Protein AF-A0A934AI42-F1 (afdb_monomer_lite)

pLDDT: mean 77.49, std 16.81, range [40.28, 98.5]

Sequence (274 aa):
MLILVLWAAAVAAGCVLHPLYRSRPEGRLAYAFATRGSVWLGFVAGSLIIGGMISGVQTEDSPANAFAMVGALVSWPFMCACACIFALPFLYLGRLVCAMLSEGGEEAADGRPRATARPASQEPPARPVRERAPPRRPWSLIAVLIVLAGLAIIIGLAVPRHQDSIAGRRSQGHPNRGKLGAIRHALSVYQGDQGGAHPASPETLLVDGKYLAVIPTLEGLPHAPSNTVTLYRSRTPGDTGGWGYVSDPSDADRGRIFIDCTHTDSKGKAWASY

Secondary structure (DSSP, 8-state):
-HHHHHHHHHHHHHHHHHHHHTTSTTHHHHHHHHHHHHHHHHHHHHHHHHHHHHHTS-----THHHHHHHHHHHHHHHHHHHHHHHHHHHHHHHHHHHHHHHTT---------------S--PPPPPP--PPPPPPPPPPHHHHHHHHHHHHHHHHHHSHHHHHHHHHHHHSS-HHHHHHHHHHHHHHHHHHHTTTPPPSSGGGGGGGGSS-SSPPPB-SSSS--B--EEEESSS-----SSEEEE--TTSTTTT-EEE---SB-TTS-BGGG-

Foldseek 3Di:
DVLVVVVVVVVVVLVVCVVVQVPDPVSPVVNVCCVVVVVVVSVVVVVVVVVVVVVPPDDDPDPVVVVVVVVVVVCVVVVVVVCCVVVVVVVVVVVVVVVVVVVPPDDDPPPDDDDDDDDDDDDDPDDPDPPDDDDDDDDPPVVVVVVVVVVVVVVVVPPPVVVCVVVVVVPADAPVVVLLVLLVQLQVVVCVVVVNDGDLDSVVSCVVCPSHVAQDWQDDDPAPTDSDEDEDCELDAPANQYKYANNHPPYPCHNDIFGRHQAADPVRHGRSVD

Structure (mmCIF, N/CA/C/O backbone):
data_AF-A0A934AI42-F1
#
_entry.id   AF-A0A934AI42-F1
#
loop_
_atom_site.group_PDB
_atom_site.id
_atom_site.type_symbol
_atom_site.label_atom_id
_atom_site.label_alt_id
_atom_site.label_comp_id
_atom_site.label_asym_id
_atom_site.label_entity_id
_atom_site.label_seq_id
_atom_site.pdbx_PDB_ins_code
_atom_site.Cartn_x
_atom_site.Cartn_y
_atom_site.Cartn_z
_atom_site.occupancy
_atom_site.B_iso_or_equiv
_atom_site.auth_seq_id
_atom_site.auth_comp_id
_atom_site.auth_asym_id
_atom_site.auth_atom_id
_atom_site.pdbx_PDB_model_num
ATOM 1 N N . MET A 1 1 ? -0.343 -5.976 23.228 1.00 52.69 1 MET A N 1
ATOM 2 C CA . MET A 1 1 ? -1.408 -7.009 23.227 1.00 52.69 1 MET A CA 1
ATOM 3 C C . MET A 1 1 ? -0.979 -8.296 23.930 1.00 52.69 1 MET A C 1
ATOM 5 O O . MET A 1 1 ? -1.661 -8.676 24.867 1.00 52.69 1 MET A O 1
ATOM 9 N N . LEU A 1 2 ? 0.149 -8.926 23.565 1.00 53.38 2 LEU A N 1
ATOM 10 C CA . LEU A 1 2 ? 0.606 -10.202 24.154 1.00 53.38 2 LEU A CA 1
ATOM 11 C C . LEU A 1 2 ? 0.744 -10.181 25.692 1.00 53.38 2 LEU A C 1
ATOM 13 O O . LEU A 1 2 ? 0.268 -11.089 26.359 1.00 53.38 2 LEU A O 1
ATOM 17 N N . ILE A 1 3 ? 1.311 -9.113 26.265 1.00 61.78 3 ILE A N 1
ATOM 18 C CA . ILE A 1 3 ? 1.479 -8.958 27.726 1.00 61.78 3 ILE A CA 1
ATOM 19 C C . ILE A 1 3 ? 0.127 -8.922 28.457 1.00 61.78 3 ILE A C 1
ATOM 21 O O . ILE A 1 3 ? -0.033 -9.537 29.505 1.00 61.78 3 ILE A O 1
ATOM 25 N N . LEU A 1 4 ? -0.870 -8.254 27.871 1.00 56.25 4 LEU A N 1
ATOM 26 C CA . LEU A 1 4 ? -2.237 -8.194 28.399 1.00 56.25 4 LEU A CA 1
ATOM 27 C C . LEU A 1 4 ? -2.922 -9.570 28.356 1.00 56.25 4 LEU A C 1
ATOM 29 O O . LEU A 1 4 ? -3.618 -9.933 29.299 1.00 56.25 4 LEU A O 1
ATOM 33 N N . VAL A 1 5 ? -2.677 -10.351 27.299 1.00 62.44 5 VAL A N 1
ATOM 34 C CA . VAL A 1 5 ? -3.188 -11.726 27.159 1.00 62.44 5 VAL A CA 1
ATOM 35 C C . VAL A 1 5 ? -2.535 -12.664 28.179 1.00 62.44 5 VAL A C 1
ATOM 37 O O . VAL A 1 5 ? -3.237 -13.428 28.835 1.00 62.44 5 VAL A O 1
ATOM 40 N N . LEU A 1 6 ? -1.215 -12.571 28.372 1.00 62.84 6 LEU A N 1
ATOM 41 C CA . LEU A 1 6 ? -0.485 -13.369 29.363 1.00 62.84 6 LEU A CA 1
ATOM 42 C C . LEU A 1 6 ? -0.902 -13.025 30.800 1.00 62.84 6 LEU A C 1
ATOM 44 O O . LEU A 1 6 ? -1.075 -13.923 31.622 1.00 62.84 6 LEU A O 1
ATOM 48 N N . TRP A 1 7 ? -1.131 -11.742 31.091 1.00 80.25 7 TRP A N 1
ATOM 49 C CA . TRP A 1 7 ? -1.632 -11.306 32.394 1.00 80.25 7 TRP A CA 1
ATOM 50 C C . TRP A 1 7 ? -3.055 -11.820 32.659 1.00 80.25 7 TRP A C 1
ATOM 52 O O . TRP A 1 7 ? -3.314 -12.396 33.715 1.00 80.25 7 TRP A O 1
ATOM 62 N N . ALA A 1 8 ? -3.960 -11.702 31.681 1.00 63.34 8 ALA A N 1
ATOM 63 C CA . ALA A 1 8 ? -5.320 -12.227 31.795 1.00 63.34 8 ALA A CA 1
ATOM 64 C C . ALA A 1 8 ? -5.344 -13.758 31.973 1.00 63.34 8 ALA A C 1
ATOM 66 O O . ALA A 1 8 ? -6.109 -14.269 32.792 1.00 63.34 8 ALA A O 1
ATOM 67 N N . ALA A 1 9 ? -4.473 -14.487 31.267 1.00 66.94 9 ALA A N 1
ATOM 68 C CA . ALA A 1 9 ? -4.330 -15.935 31.406 1.00 66.94 9 ALA A CA 1
ATOM 69 C C . ALA A 1 9 ? -3.825 -16.343 32.801 1.00 66.94 9 ALA A C 1
ATOM 71 O O . ALA A 1 9 ? -4.348 -17.291 33.386 1.00 66.94 9 ALA A O 1
ATOM 72 N N . ALA A 1 10 ? -2.867 -15.605 33.372 1.00 68.25 10 ALA A N 1
ATOM 73 C CA . ALA A 1 10 ? -2.364 -15.857 34.724 1.00 68.25 10 ALA A CA 1
ATOM 74 C C . ALA A 1 10 ? -3.438 -15.615 35.801 1.00 68.25 10 ALA A C 1
ATOM 76 O O . ALA A 1 10 ? -3.578 -16.413 36.730 1.00 68.25 10 ALA A O 1
ATOM 77 N N . VAL A 1 11 ? -4.243 -14.555 35.653 1.00 71.69 11 VAL A N 1
ATOM 78 C CA . VAL A 1 11 ? -5.377 -14.275 36.550 1.00 71.69 11 VAL A CA 1
ATOM 79 C C . VAL A 1 11 ? -6.441 -15.372 36.442 1.00 71.69 11 VAL A C 1
ATOM 81 O O . VAL A 1 11 ? -6.912 -15.871 37.465 1.00 71.69 11 VAL A O 1
ATOM 84 N N . ALA A 1 12 ? -6.776 -15.806 35.224 1.00 65.19 12 ALA A N 1
ATOM 85 C CA . ALA A 1 12 ? -7.730 -16.889 34.999 1.00 65.19 12 ALA A CA 1
ATOM 86 C C . ALA A 1 12 ? -7.245 -18.222 35.599 1.00 65.19 12 ALA A C 1
ATOM 88 O O . ALA A 1 12 ? -8.013 -18.903 36.279 1.00 65.19 12 ALA A O 1
ATOM 89 N N . ALA A 1 13 ? -5.964 -18.564 35.424 1.00 69.19 13 ALA A N 1
ATOM 90 C CA . ALA A 1 13 ? -5.364 -19.762 36.009 1.00 69.19 13 ALA A CA 1
ATOM 91 C C . ALA A 1 13 ? -5.405 -19.737 37.548 1.00 69.19 13 ALA A C 1
ATOM 93 O O . ALA A 1 13 ? -5.737 -20.746 38.170 1.00 69.19 13 ALA A O 1
ATOM 94 N N . GLY A 1 14 ? -5.153 -18.578 38.168 1.00 67.88 14 GLY A N 1
ATOM 95 C CA . GLY A 1 14 ? -5.291 -18.399 39.617 1.00 67.88 14 GLY A CA 1
ATOM 96 C C . GLY A 1 14 ? -6.719 -18.653 40.116 1.00 67.88 14 GLY A C 1
ATOM 97 O O . GLY A 1 14 ? -6.912 -19.364 41.101 1.00 67.88 14 GLY A O 1
ATOM 98 N N . CYS A 1 15 ? -7.729 -18.149 39.401 1.00 66.88 15 CYS A N 1
ATOM 99 C CA . CYS A 1 15 ? -9.139 -18.383 39.733 1.00 66.88 15 CYS A CA 1
ATOM 100 C C . CYS A 1 15 ? -9.549 -19.861 39.599 1.00 66.88 15 CYS A C 1
ATOM 102 O O . CYS A 1 15 ? -10.321 -20.352 40.420 1.00 66.88 15 CYS A O 1
ATOM 104 N N . VAL A 1 16 ? -9.017 -20.579 38.602 1.00 69.56 16 VAL A N 1
ATOM 105 C CA . VAL A 1 16 ? -9.316 -22.006 38.367 1.00 69.56 16 VAL A CA 1
ATOM 106 C C . VAL A 1 16 ? -8.623 -22.919 39.383 1.00 69.56 16 VAL A C 1
ATOM 108 O O . VAL A 1 16 ? -9.182 -23.945 39.761 1.00 69.56 16 VAL A O 1
ATOM 111 N N . LEU A 1 17 ? -7.433 -22.552 39.866 1.00 64.56 17 LEU A N 1
ATOM 112 C CA . LEU A 1 17 ? -6.679 -23.345 40.846 1.00 64.56 17 LEU A CA 1
ATOM 113 C C . LEU A 1 17 ? -7.115 -23.093 42.303 1.00 64.56 17 LEU A C 1
ATOM 115 O O . LEU A 1 17 ? -6.850 -23.922 43.176 1.00 64.56 17 LEU A O 1
ATOM 119 N N . HIS A 1 18 ? -7.826 -21.993 42.573 1.00 62.72 18 HIS A N 1
ATOM 120 C CA . HIS A 1 18 ? -8.320 -21.627 43.907 1.00 62.72 18 HIS A CA 1
ATOM 121 C C . HIS A 1 18 ? -9.148 -22.728 44.618 1.00 62.72 18 HIS A C 1
ATOM 123 O O . HIS A 1 18 ? -8.918 -22.964 45.809 1.00 62.72 18 HIS A O 1
ATOM 129 N N . PRO A 1 19 ? -10.081 -23.451 43.961 1.00 61.16 19 PRO A N 1
ATOM 130 C CA . PRO A 1 19 ? -10.865 -24.504 44.612 1.00 61.16 19 PRO A CA 1
ATOM 131 C C . PRO A 1 19 ? -10.016 -25.716 45.019 1.00 61.16 19 PRO A C 1
ATOM 133 O O . PRO A 1 19 ? -10.266 -26.315 46.064 1.00 61.16 19 PRO A O 1
ATOM 136 N N . LEU A 1 20 ? -8.980 -26.047 44.238 1.00 63.97 20 LEU A N 1
ATOM 137 C CA . LEU A 1 20 ? -8.108 -27.201 44.488 1.00 63.97 20 LEU A CA 1
ATOM 138 C C . LEU A 1 20 ? -7.192 -26.989 45.700 1.00 63.97 20 LEU A C 1
ATOM 140 O O . LEU A 1 20 ? -6.856 -27.948 46.390 1.00 63.97 20 LEU A O 1
ATOM 144 N N . TYR A 1 21 ? -6.834 -25.737 45.999 1.00 57.62 21 TYR A N 1
ATOM 145 C CA . TYR A 1 21 ? -5.962 -25.389 47.125 1.00 57.62 21 TYR A CA 1
ATOM 146 C C . TYR A 1 21 ? -6.703 -25.283 48.470 1.00 57.62 21 TYR A C 1
ATOM 148 O O . TYR A 1 21 ? -6.084 -25.347 49.532 1.00 57.62 21 TYR A O 1
ATOM 156 N N . ARG A 1 22 ? -8.038 -25.144 48.447 1.00 56.50 22 ARG A N 1
ATOM 157 C CA . ARG A 1 22 ? -8.874 -24.954 49.649 1.00 56.50 22 ARG A CA 1
ATOM 158 C C . ARG A 1 22 ? -9.062 -26.238 50.472 1.00 56.50 22 ARG A C 1
ATOM 160 O O . ARG A 1 22 ? -9.403 -26.143 51.650 1.00 56.50 22 ARG A O 1
ATOM 167 N N . SER A 1 23 ? -8.827 -27.412 49.881 1.00 63.56 23 SER A N 1
ATOM 168 C CA . SER A 1 23 ? -9.077 -28.725 50.499 1.00 63.56 23 SER A CA 1
ATOM 169 C C . SER A 1 23 ? -8.002 -29.184 51.494 1.00 63.56 23 SER A C 1
ATOM 171 O O . SER A 1 23 ? -8.230 -30.151 52.217 1.00 63.56 23 SER A O 1
ATOM 173 N N . ARG A 1 24 ? -6.849 -28.502 51.581 1.00 58.88 24 ARG A N 1
ATOM 174 C CA . ARG A 1 24 ? -5.780 -28.839 52.536 1.00 58.88 24 ARG A CA 1
ATOM 175 C C . ARG A 1 24 ? -5.560 -27.702 53.544 1.00 58.88 24 ARG A C 1
ATOM 177 O O . ARG A 1 24 ? -5.317 -26.571 53.121 1.00 58.88 24 ARG A O 1
ATOM 184 N N . PRO A 1 25 ? -5.611 -27.966 54.864 1.00 62.50 25 PRO A N 1
ATOM 185 C CA . PRO A 1 25 ? -5.459 -26.933 55.896 1.00 62.50 25 PRO A CA 1
ATOM 186 C C . PRO A 1 25 ? -4.094 -26.226 55.840 1.00 62.50 25 PRO A C 1
ATOM 188 O O . PRO A 1 25 ? -4.014 -25.033 56.123 1.00 62.50 25 PRO A O 1
ATOM 191 N N . GLU A 1 26 ? -3.052 -26.907 55.358 1.00 66.06 26 GLU A N 1
ATOM 192 C CA . GLU A 1 26 ? -1.708 -26.343 55.165 1.00 66.06 26 GLU A CA 1
ATOM 193 C C . GLU A 1 26 ? -1.592 -25.416 53.932 1.00 66.06 26 GLU A C 1
ATOM 195 O O . GLU A 1 26 ? -0.669 -24.609 53.835 1.00 66.06 26 GLU A O 1
ATOM 200 N N . GLY A 1 27 ? -2.554 -25.450 52.998 1.00 55.66 27 GLY A N 1
ATOM 201 C CA . GLY A 1 27 ? -2.509 -24.680 51.747 1.00 55.66 27 GLY A CA 1
ATOM 202 C C . GLY A 1 27 ? -2.903 -23.201 51.871 1.00 55.66 27 GLY A C 1
ATOM 203 O O . GLY A 1 27 ? -2.595 -22.401 50.986 1.00 55.66 27 GLY A O 1
ATOM 204 N N . ARG A 1 28 ? -3.566 -22.795 52.964 1.00 58.66 28 ARG A N 1
ATOM 205 C CA . ARG A 1 28 ? -4.126 -21.432 53.100 1.00 58.66 28 ARG A CA 1
ATOM 206 C C . ARG A 1 28 ? -3.059 -20.344 53.260 1.00 58.66 28 ARG A C 1
ATOM 208 O O . ARG A 1 28 ? -3.228 -19.252 52.719 1.00 58.66 28 ARG A O 1
ATOM 215 N N . LEU A 1 29 ? -1.954 -20.641 53.948 1.00 60.12 29 LEU A N 1
ATOM 216 C CA . LEU A 1 29 ? -0.829 -19.708 54.112 1.00 60.12 29 LEU A CA 1
ATOM 217 C C . LEU A 1 29 ? 0.011 -19.598 52.830 1.00 60.12 29 LEU A C 1
ATOM 219 O O . LEU A 1 29 ? 0.355 -18.490 52.419 1.00 60.12 29 LEU A O 1
ATOM 223 N N . ALA A 1 30 ? 0.248 -20.718 52.141 1.00 57.94 30 ALA A N 1
ATOM 224 C CA . ALA A 1 30 ? 0.978 -20.742 50.873 1.00 57.94 30 ALA A CA 1
ATOM 225 C C . ALA A 1 30 ? 0.229 -19.999 49.748 1.00 57.94 30 ALA A C 1
ATOM 227 O O . ALA A 1 30 ? 0.841 -19.253 48.983 1.00 57.94 30 ALA A O 1
ATOM 228 N N . TYR A 1 31 ? -1.103 -20.115 49.684 1.00 59.84 31 TYR A N 1
ATOM 229 C CA . TYR A 1 31 ? -1.920 -19.439 48.668 1.00 59.84 31 TYR A CA 1
ATOM 230 C C . TYR A 1 31 ? -1.992 -17.913 48.862 1.00 59.84 31 TYR A C 1
ATOM 232 O O . TYR A 1 31 ? -1.931 -17.148 47.894 1.00 59.84 31 TYR A O 1
ATOM 240 N N . ALA A 1 32 ? -2.079 -17.447 50.114 1.00 59.19 32 ALA A N 1
ATOM 241 C CA . ALA A 1 32 ? -2.065 -16.018 50.433 1.00 59.19 32 ALA A CA 1
ATOM 242 C C . ALA A 1 32 ? -0.708 -15.365 50.109 1.00 59.19 32 ALA A C 1
ATOM 244 O O . ALA A 1 32 ? -0.669 -14.213 49.670 1.00 59.19 32 ALA A O 1
ATOM 245 N N . PHE A 1 33 ? 0.389 -16.111 50.275 1.00 56.12 33 PHE A N 1
ATOM 246 C CA . PHE A 1 33 ? 1.733 -15.665 49.912 1.00 56.12 33 PHE A CA 1
ATOM 247 C C . PHE A 1 33 ? 1.947 -15.678 48.390 1.00 56.12 33 PHE A C 1
ATOM 249 O O . PHE A 1 33 ? 2.451 -14.704 47.831 1.00 56.12 33 PHE A O 1
ATOM 256 N N . ALA A 1 34 ? 1.477 -16.720 47.695 1.00 57.62 34 ALA A N 1
ATOM 257 C CA . ALA A 1 34 ? 1.603 -16.840 46.244 1.00 57.62 34 ALA A CA 1
ATOM 258 C C . ALA A 1 34 ? 0.798 -15.767 45.494 1.00 57.62 34 ALA A C 1
ATOM 260 O O . ALA A 1 34 ? 1.324 -15.129 44.590 1.00 57.62 34 ALA A O 1
ATOM 261 N N . THR A 1 35 ? -0.452 -15.497 45.874 1.00 60.22 35 THR A N 1
ATOM 262 C CA . THR A 1 35 ? -1.293 -14.522 45.150 1.00 60.22 35 THR A CA 1
ATOM 263 C C . THR A 1 35 ? -0.886 -13.069 45.387 1.00 60.22 35 THR A C 1
ATOM 265 O O . THR A 1 35 ? -0.903 -12.273 44.450 1.00 60.22 35 THR A O 1
ATOM 268 N N . ARG A 1 36 ? -0.458 -12.708 46.604 1.00 59.19 36 ARG A N 1
ATOM 269 C CA . ARG A 1 36 ? 0.037 -11.350 46.895 1.00 59.19 36 ARG A CA 1
ATOM 270 C C . ARG A 1 36 ? 1.454 -11.125 46.372 1.00 59.19 36 ARG A C 1
ATOM 272 O O . ARG A 1 36 ? 1.731 -10.053 45.842 1.00 59.19 36 ARG A O 1
ATOM 279 N N . GLY A 1 37 ? 2.318 -12.137 46.463 1.00 58.53 37 GLY A N 1
ATOM 280 C CA . GLY A 1 37 ? 3.686 -12.082 45.950 1.00 58.53 37 GLY A CA 1
ATOM 281 C C . GLY A 1 37 ? 3.746 -12.029 44.424 1.00 58.53 37 GLY A C 1
ATOM 282 O O . GLY A 1 37 ? 4.461 -11.195 43.881 1.00 58.53 37 GLY A O 1
ATOM 283 N N . SER A 1 38 ? 2.950 -12.845 43.721 1.00 58.88 38 SER A N 1
ATOM 284 C CA . SER A 1 38 ? 3.006 -12.950 42.250 1.00 58.88 38 SER A CA 1
ATOM 285 C C . SER A 1 38 ? 2.549 -11.681 41.534 1.00 58.88 38 SER A C 1
ATOM 287 O O . SER A 1 38 ? 3.123 -11.315 40.512 1.00 58.88 38 SER A O 1
ATOM 289 N N . VAL A 1 39 ? 1.541 -10.980 42.069 1.00 63.47 39 VAL A N 1
ATOM 290 C CA . VAL A 1 39 ? 1.068 -9.711 41.487 1.00 63.47 39 VAL A CA 1
ATOM 291 C C . VAL A 1 39 ? 2.128 -8.619 41.648 1.00 63.47 39 VAL A C 1
ATOM 293 O O . VAL A 1 39 ? 2.365 -7.850 40.719 1.00 63.47 39 VAL A O 1
ATOM 296 N N . TRP A 1 40 ? 2.813 -8.588 42.794 1.00 64.81 40 TRP A N 1
ATOM 297 C CA . TRP A 1 40 ? 3.870 -7.614 43.060 1.00 64.81 40 TRP A CA 1
ATOM 298 C C . TRP A 1 40 ? 5.139 -7.913 42.245 1.00 64.81 40 TRP A C 1
ATOM 300 O O . TRP A 1 40 ? 5.674 -7.020 41.593 1.00 64.81 40 TRP A O 1
ATOM 310 N N . LEU A 1 41 ? 5.561 -9.182 42.178 1.00 65.44 41 LEU A N 1
ATOM 311 C CA . LEU A 1 41 ? 6.677 -9.638 41.338 1.00 65.44 41 LEU A CA 1
ATOM 312 C C . LEU A 1 41 ? 6.416 -9.411 39.846 1.00 65.44 41 LEU A C 1
ATOM 314 O O . LEU A 1 41 ? 7.318 -8.967 39.143 1.00 65.44 41 LEU A O 1
ATOM 318 N N . GLY A 1 42 ? 5.194 -9.650 39.362 1.00 68.69 42 GLY A N 1
ATOM 319 C CA . GLY A 1 42 ? 4.823 -9.371 37.973 1.00 68.69 42 GLY A CA 1
ATOM 320 C C . GLY A 1 42 ? 4.882 -7.878 37.631 1.00 68.69 42 GLY A C 1
ATOM 321 O O . GLY A 1 42 ? 5.336 -7.514 36.547 1.00 68.69 42 GLY A O 1
ATOM 322 N N . PHE A 1 43 ? 4.492 -7.007 38.567 1.00 68.06 43 PHE A N 1
ATOM 323 C CA . PHE A 1 43 ? 4.575 -5.554 38.398 1.00 68.06 43 PHE A CA 1
ATOM 324 C C . PHE A 1 43 ? 6.027 -5.047 38.401 1.00 68.06 43 PHE A C 1
ATOM 326 O O . PHE A 1 43 ? 6.408 -4.241 37.549 1.00 68.06 43 PHE A O 1
ATOM 333 N N . VAL A 1 44 ? 6.861 -5.558 39.313 1.00 71.12 44 VAL A N 1
ATOM 334 C CA . VAL A 1 44 ? 8.292 -5.217 39.385 1.00 71.12 44 VAL A CA 1
ATOM 335 C C . VAL A 1 44 ? 9.049 -5.742 38.162 1.00 71.12 44 VAL A C 1
ATOM 337 O O . VAL A 1 44 ? 9.797 -4.988 37.541 1.00 71.12 44 VAL A O 1
ATOM 340 N N . ALA A 1 45 ? 8.810 -6.990 37.751 1.00 68.38 45 ALA A N 1
ATOM 341 C CA . ALA A 1 45 ? 9.444 -7.579 36.572 1.00 68.38 45 ALA A CA 1
ATOM 342 C C . ALA A 1 45 ? 9.018 -6.873 35.276 1.00 68.38 45 ALA A C 1
ATOM 344 O O . ALA A 1 45 ? 9.864 -6.562 34.440 1.00 68.38 45 ALA A O 1
ATOM 345 N N . GLY A 1 46 ? 7.727 -6.549 35.126 1.00 68.62 46 GLY A N 1
ATOM 346 C CA . GLY A 1 46 ? 7.231 -5.780 33.983 1.00 68.62 46 GLY A CA 1
ATOM 347 C C . GLY A 1 46 ? 7.847 -4.380 33.901 1.00 68.62 46 GLY A C 1
ATOM 348 O O . GLY A 1 46 ? 8.225 -3.943 32.816 1.00 68.62 46 GLY A O 1
ATOM 349 N N . SER A 1 47 ? 8.028 -3.710 35.044 1.00 65.94 47 SER A N 1
ATOM 350 C CA . SER A 1 47 ? 8.656 -2.381 35.102 1.00 65.94 47 SER A CA 1
ATOM 351 C C . SER A 1 47 ? 10.149 -2.426 34.756 1.00 65.94 47 SER A C 1
ATOM 353 O O . SER A 1 47 ? 10.635 -1.554 34.038 1.00 65.94 47 SER A O 1
ATOM 355 N N . LEU A 1 48 ? 10.871 -3.463 35.199 1.00 66.62 48 LEU A N 1
ATOM 356 C CA . LEU A 1 48 ? 12.286 -3.675 34.863 1.00 66.62 48 LEU A CA 1
ATOM 357 C C . LEU A 1 48 ? 12.495 -4.012 33.382 1.00 66.62 48 LEU A C 1
ATOM 359 O O . LEU A 1 48 ? 13.441 -3.515 32.777 1.00 66.62 48 LEU A O 1
ATOM 363 N N . ILE A 1 49 ? 11.605 -4.805 32.775 1.00 69.31 49 ILE A N 1
ATOM 364 C CA . ILE A 1 49 ? 11.685 -5.135 31.343 1.00 69.31 49 ILE A CA 1
ATOM 365 C C . ILE A 1 49 ? 11.431 -3.889 30.483 1.00 69.31 49 ILE A C 1
ATOM 367 O O . ILE A 1 49 ? 12.165 -3.649 29.526 1.00 69.31 49 ILE A O 1
ATOM 371 N N . ILE A 1 50 ? 10.435 -3.069 30.836 1.00 66.81 50 ILE A N 1
ATOM 372 C CA . ILE A 1 50 ? 10.152 -1.817 30.116 1.00 66.81 50 ILE A CA 1
ATOM 373 C C . ILE A 1 50 ? 11.313 -0.825 30.284 1.00 66.81 50 ILE A C 1
ATOM 375 O O . ILE A 1 50 ? 11.731 -0.218 29.302 1.00 66.81 50 ILE A O 1
ATOM 379 N N . GLY A 1 51 ? 11.886 -0.712 31.489 1.00 65.19 51 GLY A N 1
ATOM 380 C CA . GLY A 1 51 ? 13.084 0.098 31.728 1.00 65.19 51 GLY A CA 1
ATOM 381 C C . GLY A 1 51 ? 14.290 -0.370 30.904 1.00 65.19 51 GLY A C 1
ATOM 382 O O . GLY A 1 51 ? 14.928 0.439 30.238 1.00 65.19 51 GLY A O 1
ATOM 383 N N . GLY A 1 52 ? 14.550 -1.681 30.862 1.00 64.75 52 GLY A N 1
ATOM 384 C CA . GLY A 1 52 ? 15.661 -2.263 30.101 1.00 64.75 52 GLY A CA 1
ATOM 385 C C . GLY A 1 52 ? 15.527 -2.109 28.583 1.00 64.75 52 GLY A C 1
ATOM 386 O O . GLY A 1 52 ? 16.524 -1.878 27.904 1.00 64.75 52 GLY A O 1
ATOM 387 N N . MET A 1 53 ? 14.304 -2.160 28.041 1.00 64.44 53 MET A N 1
ATOM 388 C CA . MET A 1 53 ? 14.065 -1.897 26.614 1.00 64.44 53 MET A CA 1
ATOM 389 C C . MET A 1 53 ? 14.312 -0.432 26.230 1.00 64.44 53 MET A C 1
ATOM 391 O O . MET A 1 53 ? 14.683 -0.162 25.092 1.00 64.44 53 MET A O 1
ATOM 395 N N . ILE A 1 54 ? 14.148 0.506 27.167 1.00 58.34 54 ILE A N 1
ATOM 396 C CA . ILE A 1 54 ? 14.441 1.929 26.944 1.00 58.34 54 ILE A CA 1
ATOM 397 C C . ILE A 1 54 ? 15.950 2.195 27.065 1.00 58.34 54 ILE A C 1
ATOM 399 O O . ILE A 1 54 ? 16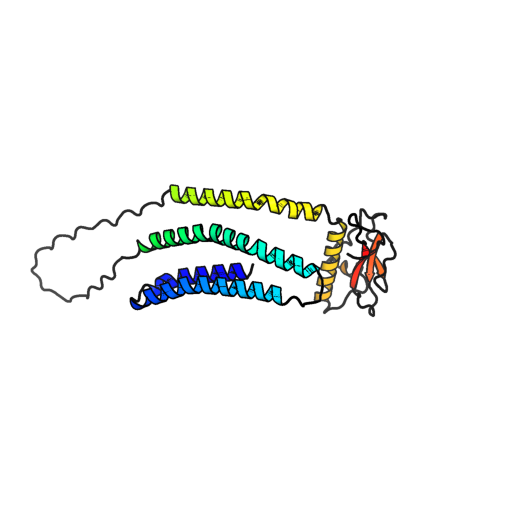.494 2.985 26.299 1.00 58.34 54 ILE A O 1
ATOM 403 N N . SER A 1 55 ? 16.651 1.496 27.963 1.00 56.28 55 SER A N 1
ATOM 404 C CA . SER A 1 55 ? 18.104 1.638 28.154 1.00 56.28 55 SER A CA 1
ATOM 405 C C . SER A 1 55 ? 18.967 0.947 27.086 1.00 56.28 55 SER A C 1
ATOM 407 O O . SER A 1 55 ? 20.166 1.200 27.031 1.00 56.28 55 SER A O 1
ATOM 409 N N . GLY A 1 56 ? 18.388 0.088 26.239 1.00 50.72 56 GLY A N 1
ATOM 410 C CA . GLY A 1 56 ? 19.084 -0.567 25.121 1.00 50.72 56 GLY A CA 1
ATOM 411 C C . GLY A 1 56 ? 19.185 0.270 23.839 1.00 50.72 56 GLY A C 1
ATOM 412 O O . GLY A 1 56 ? 19.777 -0.188 22.862 1.00 50.72 56 GLY A O 1
ATOM 413 N N . VAL A 1 57 ? 18.613 1.479 23.814 1.00 53.16 57 VAL A N 1
ATOM 414 C CA . VAL A 1 57 ? 18.789 2.427 22.706 1.00 53.16 57 VAL A CA 1
ATOM 415 C C . VAL A 1 57 ? 20.173 3.054 22.846 1.00 53.16 57 VAL A C 1
ATOM 417 O O . VAL A 1 57 ? 20.437 3.778 23.803 1.00 53.16 57 VAL A O 1
ATOM 420 N N . GLN A 1 58 ? 21.068 2.700 21.920 1.00 44.84 58 GLN A N 1
ATOM 421 C CA . GLN A 1 58 ? 22.478 3.074 21.951 1.00 44.84 58 GLN A CA 1
ATOM 422 C C . GLN A 1 58 ? 22.686 4.578 22.156 1.00 44.84 58 GLN A C 1
ATOM 424 O O . GLN A 1 58 ? 22.068 5.424 21.511 1.00 44.84 58 GLN A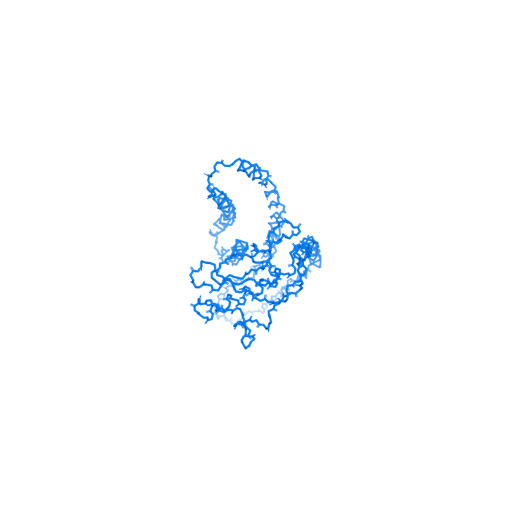 O 1
ATOM 429 N N . THR A 1 59 ? 23.603 4.869 23.072 1.00 48.25 59 THR A N 1
ATOM 430 C CA . THR A 1 59 ? 24.161 6.179 23.375 1.00 48.25 59 THR A CA 1
ATOM 431 C C . THR A 1 59 ? 25.014 6.662 22.203 1.00 48.25 59 THR A C 1
ATOM 433 O O . THR A 1 59 ? 26.212 6.397 22.157 1.00 48.25 59 THR A O 1
ATOM 436 N N . GLU A 1 60 ? 24.404 7.361 21.251 1.00 54.00 60 GLU A N 1
ATOM 437 C CA . GLU A 1 60 ? 25.116 8.381 20.478 1.00 54.00 60 GLU A CA 1
ATOM 438 C C . GLU A 1 60 ? 24.752 9.757 21.049 1.00 54.00 60 GLU A C 1
ATOM 440 O O . GLU A 1 60 ? 23.589 10.019 21.379 1.00 54.00 60 GLU A O 1
ATOM 445 N N . ASP A 1 61 ? 25.768 10.604 21.218 1.00 57.53 61 ASP A N 1
ATOM 446 C CA . ASP A 1 61 ? 25.786 11.868 21.968 1.00 57.53 61 ASP A CA 1
ATOM 447 C C . ASP A 1 61 ? 24.918 12.981 21.343 1.00 57.53 61 ASP A C 1
ATOM 449 O O . ASP A 1 61 ? 25.402 14.045 20.955 1.00 57.53 61 ASP A O 1
ATOM 453 N N . SER A 1 62 ? 23.607 12.758 21.234 1.00 61.16 62 SER A N 1
ATOM 454 C CA . SER A 1 62 ? 22.655 13.757 20.749 1.00 61.16 62 SER A CA 1
ATOM 455 C C . SER A 1 62 ? 21.894 14.425 21.906 1.00 61.16 62 SER A C 1
ATOM 457 O O . SER A 1 62 ? 21.289 13.729 22.731 1.00 61.16 62 SER A O 1
ATOM 459 N N . PRO A 1 63 ? 21.816 15.772 21.955 1.00 65.69 63 PRO A N 1
ATOM 460 C CA . PRO A 1 63 ? 21.059 16.517 22.971 1.00 65.69 63 PRO A CA 1
ATOM 461 C C . PRO A 1 63 ? 19.545 16.224 22.964 1.00 65.69 63 PRO A C 1
ATOM 463 O O . PRO A 1 63 ? 18.836 16.601 23.898 1.00 65.69 63 PRO A O 1
ATOM 466 N N . ALA A 1 64 ? 19.038 15.500 21.961 1.00 57.62 64 ALA A N 1
ATOM 467 C CA . ALA A 1 64 ? 17.665 14.998 21.926 1.00 57.62 64 ALA A CA 1
ATOM 468 C C . ALA A 1 64 ? 17.348 14.001 23.065 1.00 57.62 64 ALA A C 1
ATOM 470 O O . ALA A 1 64 ? 16.197 13.901 23.496 1.00 57.62 64 ALA A O 1
ATOM 471 N N . ASN A 1 65 ? 18.356 13.315 23.613 1.00 59.66 65 ASN A N 1
ATOM 472 C CA . ASN A 1 65 ? 18.161 12.282 24.636 1.00 59.66 65 ASN A CA 1
ATOM 473 C C . ASN A 1 65 ? 17.834 12.856 26.029 1.00 59.66 65 ASN A C 1
ATOM 475 O O . ASN A 1 65 ? 17.148 12.208 26.824 1.00 59.66 65 ASN A O 1
ATOM 479 N N . ALA A 1 66 ? 18.227 14.104 26.311 1.00 62.50 66 ALA A N 1
ATOM 480 C CA . ALA A 1 66 ? 17.910 14.769 27.578 1.00 62.50 66 ALA A CA 1
ATOM 481 C C . ALA A 1 66 ? 16.400 15.039 27.734 1.00 62.50 66 ALA A C 1
ATOM 483 O O . ALA A 1 66 ? 15.839 14.866 28.818 1.00 62.50 66 ALA A O 1
ATOM 484 N N . PHE A 1 67 ? 15.707 15.383 26.642 1.00 64.56 67 PHE A N 1
ATOM 485 C CA . PHE A 1 67 ? 14.256 15.599 26.658 1.00 64.56 67 PHE A CA 1
ATOM 486 C C . PHE A 1 67 ? 13.465 14.294 26.836 1.00 64.56 67 PHE A C 1
ATOM 488 O O . PHE A 1 67 ? 12.416 14.294 27.484 1.00 64.56 67 PHE A O 1
ATOM 495 N N . ALA A 1 68 ? 13.987 13.170 26.336 1.00 62.00 68 ALA A N 1
ATOM 496 C CA . ALA A 1 68 ? 13.370 11.858 26.522 1.00 62.00 68 ALA A CA 1
ATOM 497 C C . ALA A 1 68 ? 13.409 11.399 27.994 1.00 62.00 68 ALA A C 1
ATOM 499 O O . ALA A 1 68 ? 12.407 10.887 28.500 1.00 62.00 68 ALA A O 1
ATOM 500 N N . MET A 1 69 ? 14.510 11.649 28.717 1.00 67.50 69 MET A N 1
ATOM 501 C CA . MET A 1 69 ? 14.599 11.323 30.150 1.00 67.50 69 MET A CA 1
ATOM 502 C C . MET A 1 69 ? 13.638 12.152 31.009 1.00 67.50 69 MET A C 1
ATOM 504 O O . MET A 1 69 ? 12.991 11.606 31.904 1.00 67.50 69 MET A O 1
ATOM 508 N N . VAL A 1 70 ? 13.487 13.451 30.728 1.00 72.00 70 VAL A N 1
ATOM 509 C CA . VAL A 1 70 ? 12.546 14.306 31.473 1.00 72.00 70 VAL A CA 1
ATOM 510 C C . VAL A 1 70 ? 11.095 13.884 31.203 1.00 72.00 70 VAL A C 1
ATOM 512 O O . VAL A 1 70 ? 10.296 13.799 32.136 1.00 72.00 70 VAL A O 1
ATOM 515 N N . GLY A 1 71 ? 10.759 13.519 29.960 1.00 67.00 71 GLY A N 1
ATOM 516 C CA . GLY A 1 71 ? 9.441 12.972 29.619 1.00 67.00 71 GLY A CA 1
ATOM 517 C C . GLY A 1 71 ? 9.119 11.657 30.342 1.00 67.00 71 GLY A C 1
ATOM 518 O O . GLY A 1 71 ? 7.993 11.465 30.811 1.00 67.00 71 GLY A O 1
ATOM 519 N N . ALA A 1 72 ? 10.106 10.770 30.501 1.00 66.62 72 ALA A N 1
ATOM 520 C CA . ALA A 1 72 ? 9.951 9.518 31.244 1.00 66.62 72 ALA A CA 1
ATOM 521 C C . ALA A 1 72 ? 9.727 9.751 32.752 1.00 66.62 72 ALA A C 1
ATOM 523 O O . ALA A 1 72 ? 8.879 9.099 33.361 1.00 66.62 72 ALA A O 1
ATOM 524 N N . LEU A 1 73 ? 10.420 10.728 33.348 1.00 71.88 73 LEU A N 1
ATOM 525 C CA . LEU A 1 73 ? 10.278 11.058 34.772 1.00 71.88 73 LEU A CA 1
ATOM 526 C C . LEU A 1 73 ? 8.922 11.699 35.106 1.00 71.88 73 LEU A C 1
ATOM 528 O O . LEU A 1 73 ? 8.356 11.418 36.161 1.00 71.88 73 LEU A O 1
ATOM 532 N N . VAL A 1 74 ? 8.364 12.511 34.204 1.00 72.25 74 VAL A N 1
ATOM 533 C CA . VAL A 1 74 ? 7.058 13.165 34.416 1.00 72.25 74 VAL A CA 1
ATOM 534 C C . VAL A 1 74 ? 5.882 12.216 34.141 1.00 72.25 74 VAL A C 1
ATOM 536 O O . VAL A 1 74 ? 4.830 12.329 34.771 1.00 72.25 74 VAL A O 1
ATOM 539 N N . SER A 1 75 ? 6.041 11.242 33.241 1.00 71.12 75 SER A N 1
ATOM 540 C CA . SER A 1 75 ? 4.971 10.292 32.890 1.00 71.12 75 SER A CA 1
ATOM 541 C C . SER A 1 75 ? 4.807 9.136 33.886 1.00 71.12 75 SER A C 1
ATOM 543 O O . SER A 1 75 ? 3.702 8.601 34.023 1.00 71.12 75 SER A O 1
ATOM 545 N N . TRP A 1 76 ? 5.853 8.790 34.643 1.00 73.75 76 TRP A N 1
ATOM 546 C CA . TRP A 1 76 ? 5.822 7.726 35.653 1.00 73.75 76 TRP A CA 1
ATOM 547 C C . TRP A 1 76 ? 4.765 7.914 36.763 1.00 73.75 76 TRP A C 1
ATOM 549 O O . TRP A 1 76 ? 3.981 6.988 36.997 1.00 73.75 76 TRP A O 1
ATOM 559 N N . PRO A 1 77 ? 4.647 9.080 37.435 1.00 72.38 77 PRO A N 1
ATOM 560 C CA . PRO A 1 77 ? 3.613 9.278 38.453 1.00 72.38 77 PRO A CA 1
ATOM 561 C C . PRO A 1 77 ? 2.194 9.242 37.868 1.00 72.38 77 PRO A C 1
ATOM 563 O O . PRO A 1 77 ? 1.274 8.761 38.528 1.00 72.38 77 PRO A O 1
ATOM 566 N N . PHE A 1 78 ? 2.011 9.671 36.614 1.00 70.44 78 PHE A N 1
ATOM 567 C CA . PHE A 1 78 ? 0.710 9.645 35.939 1.00 70.44 78 PHE A CA 1
ATOM 568 C C . PHE A 1 78 ? 0.272 8.215 35.582 1.00 70.44 78 PHE A C 1
ATOM 570 O O . PHE A 1 78 ? -0.892 7.851 35.767 1.00 70.44 78 PHE A O 1
ATOM 577 N N . MET A 1 79 ? 1.218 7.379 35.141 1.00 74.06 79 MET A N 1
ATOM 578 C CA . MET A 1 79 ? 1.008 5.945 34.908 1.00 74.06 79 MET A CA 1
ATOM 579 C C . MET A 1 79 ? 0.694 5.202 36.213 1.00 74.06 79 MET A C 1
ATOM 581 O O . MET A 1 79 ? -0.243 4.405 36.243 1.00 74.06 79 MET A O 1
ATOM 585 N N . CYS A 1 80 ? 1.395 5.512 37.311 1.00 72.56 80 CYS A N 1
ATOM 586 C CA . CYS A 1 80 ? 1.085 4.969 38.638 1.00 72.56 80 CYS A CA 1
ATOM 587 C C . CYS A 1 80 ? -0.312 5.384 39.127 1.00 72.56 80 CYS A C 1
ATOM 589 O O . CYS A 1 80 ? -1.068 4.539 39.602 1.00 72.56 80 CYS A O 1
ATOM 591 N N . ALA A 1 81 ? -0.690 6.657 38.977 1.00 72.19 81 ALA A N 1
ATOM 592 C CA . ALA A 1 81 ? -2.014 7.136 39.373 1.00 72.19 81 ALA A CA 1
ATOM 593 C C . ALA A 1 81 ? -3.132 6.466 38.557 1.00 72.19 81 ALA A C 1
ATOM 595 O O . ALA A 1 81 ? -4.117 6.000 39.131 1.00 72.19 81 ALA A O 1
ATOM 596 N N . CYS A 1 82 ? -2.957 6.332 37.237 1.00 69.69 82 CYS A N 1
ATOM 597 C CA . CYS A 1 82 ? -3.904 5.605 36.390 1.00 69.69 82 CYS A CA 1
ATOM 598 C C . CYS A 1 82 ? -3.992 4.126 36.785 1.00 69.69 82 CYS A C 1
ATOM 600 O O . CYS A 1 82 ? -5.094 3.607 36.952 1.00 69.69 82 CYS A O 1
ATOM 602 N N . ALA A 1 83 ? -2.859 3.452 37.003 1.00 73.44 83 ALA A N 1
ATOM 603 C CA . ALA A 1 83 ? -2.846 2.055 37.428 1.00 73.44 83 ALA A CA 1
ATOM 604 C C . ALA A 1 83 ? -3.593 1.855 38.758 1.00 73.44 83 ALA A C 1
ATOM 606 O O . ALA A 1 83 ? -4.372 0.913 38.878 1.00 73.44 83 ALA A O 1
ATOM 607 N N . CYS A 1 84 ? -3.440 2.767 39.722 1.00 72.88 84 CYS A N 1
ATOM 608 C CA . CYS A 1 84 ? -4.187 2.731 40.981 1.00 72.88 84 CYS A CA 1
ATOM 609 C C . CYS A 1 84 ? -5.696 2.932 40.771 1.00 72.88 84 CYS A C 1
ATOM 611 O O . CYS A 1 84 ? -6.494 2.169 41.315 1.00 72.88 84 CYS A O 1
ATOM 613 N N . ILE A 1 85 ? -6.098 3.908 39.950 1.00 75.12 85 ILE A N 1
ATOM 614 C CA . ILE A 1 85 ? -7.516 4.194 39.670 1.00 75.12 85 ILE A CA 1
ATOM 615 C C . ILE A 1 85 ? -8.194 3.009 38.968 1.00 75.12 85 ILE A C 1
ATOM 617 O O . ILE A 1 85 ? -9.340 2.695 39.280 1.00 75.12 85 ILE A O 1
ATOM 621 N N . PHE A 1 86 ? -7.493 2.313 38.069 1.00 71.19 86 PHE A N 1
ATOM 622 C CA . PHE A 1 86 ? -8.046 1.152 37.370 1.00 71.19 86 PHE A CA 1
ATOM 623 C C . PHE A 1 86 ? -7.936 -0.154 38.167 1.00 71.19 86 PHE A C 1
ATOM 625 O O . PHE A 1 86 ? -8.825 -0.988 38.056 1.00 71.19 86 PHE A O 1
ATOM 632 N N . ALA A 1 87 ? -6.910 -0.360 38.997 1.00 73.81 87 ALA A N 1
ATOM 633 C CA . ALA A 1 87 ? -6.744 -1.613 39.741 1.00 73.81 87 ALA A CA 1
ATOM 634 C C . ALA A 1 87 ? -7.651 -1.712 40.979 1.00 73.81 87 ALA A C 1
ATOM 636 O O . ALA A 1 87 ? -8.118 -2.803 41.313 1.00 73.81 87 ALA A O 1
ATOM 637 N N . LEU A 1 88 ? -7.929 -0.593 41.658 1.00 76.88 88 LEU A N 1
ATOM 638 C CA . LEU A 1 88 ? -8.727 -0.588 42.889 1.00 76.88 88 LEU A CA 1
ATOM 639 C C . LEU A 1 88 ? -10.166 -1.111 42.694 1.00 76.88 88 LEU A C 1
ATOM 641 O O . LEU A 1 88 ? -10.580 -1.956 43.494 1.00 76.88 88 LEU A O 1
ATOM 645 N N . PRO A 1 89 ? -10.913 -0.729 41.637 1.00 77.81 89 PRO A N 1
ATOM 646 C CA . PRO A 1 89 ? -12.236 -1.286 41.365 1.00 77.81 89 PRO A CA 1
ATOM 647 C C . PRO A 1 89 ? -12.204 -2.794 41.103 1.00 77.81 89 PRO A C 1
ATOM 649 O O . PRO A 1 89 ? -13.064 -3.511 41.602 1.00 77.81 89 PRO A O 1
ATOM 652 N N . PHE A 1 90 ? -11.198 -3.300 40.379 1.00 72.56 90 PHE A N 1
ATOM 653 C CA . PHE A 1 90 ? -11.075 -4.735 40.091 1.00 72.56 90 PHE A CA 1
ATOM 654 C C . PHE A 1 90 ? -10.697 -5.549 41.330 1.00 72.56 90 PHE A C 1
ATOM 656 O O . PHE A 1 90 ? -11.228 -6.640 41.526 1.00 72.56 90 PHE A O 1
ATOM 663 N N . LEU A 1 91 ? -9.835 -5.020 42.202 1.00 76.50 91 LEU A N 1
ATOM 664 C CA . LEU A 1 91 ? -9.525 -5.651 43.488 1.00 76.50 91 LEU A CA 1
ATOM 665 C C . LEU A 1 91 ? -10.743 -5.661 44.419 1.00 76.50 91 LEU A C 1
ATOM 667 O O . LEU A 1 91 ? -10.975 -6.651 45.119 1.00 76.50 91 LEU A O 1
ATOM 671 N N . TYR A 1 92 ? -11.540 -4.589 44.409 1.00 78.44 92 TYR A N 1
ATOM 672 C CA . TYR A 1 92 ? -12.782 -4.514 45.172 1.00 78.44 92 TYR A CA 1
ATOM 673 C C . TYR A 1 92 ? -13.827 -5.501 44.635 1.00 78.44 92 TYR A C 1
ATOM 675 O O . TYR A 1 92 ? -14.385 -6.282 45.405 1.00 78.44 92 TYR A O 1
ATOM 683 N N . LEU A 1 93 ? -14.014 -5.553 43.312 1.00 76.38 93 LEU A N 1
ATOM 684 C CA . LEU A 1 93 ? -14.927 -6.485 42.651 1.00 76.38 93 LEU A CA 1
ATOM 685 C C . LEU A 1 93 ? -14.495 -7.944 42.860 1.00 76.38 93 LEU A C 1
ATOM 687 O O . LEU A 1 93 ? -15.326 -8.787 43.174 1.00 76.38 93 LEU A O 1
ATOM 691 N N . GLY A 1 94 ? -13.195 -8.239 42.772 1.00 77.69 94 GLY A N 1
ATOM 692 C CA . GLY A 1 94 ? -12.645 -9.570 43.028 1.00 77.69 94 GLY A CA 1
ATOM 693 C C . GLY A 1 94 ? -12.882 -10.040 44.464 1.00 77.69 94 GLY A C 1
ATOM 694 O O . GLY A 1 94 ? -13.273 -11.186 44.677 1.00 77.69 94 GLY A O 1
ATOM 695 N N . ARG A 1 95 ? -12.736 -9.153 45.460 1.00 78.25 95 ARG A N 1
ATOM 696 C CA . ARG A 1 95 ? -13.103 -9.470 46.853 1.00 78.25 95 ARG A CA 1
ATOM 697 C C . ARG A 1 95 ? -14.596 -9.740 47.006 1.00 78.25 95 ARG A C 1
ATOM 699 O O . ARG A 1 95 ? -14.960 -10.664 47.727 1.00 78.25 95 ARG A O 1
ATOM 706 N N . LEU A 1 96 ? -15.434 -8.970 46.318 1.00 74.75 96 LEU A N 1
ATOM 707 C CA . LEU A 1 96 ? -16.887 -9.118 46.359 1.00 74.75 96 LEU A CA 1
ATOM 708 C C . LEU A 1 96 ? -17.328 -10.447 45.724 1.00 74.75 96 LEU A C 1
ATOM 710 O O . LEU A 1 96 ? -18.135 -11.168 46.301 1.00 74.75 96 LEU A O 1
ATOM 714 N N . VAL A 1 97 ? -16.717 -10.832 44.600 1.00 75.62 97 VAL A N 1
ATOM 715 C CA . VAL A 1 97 ? -16.941 -12.131 43.946 1.00 75.62 97 VAL A CA 1
ATOM 716 C C . VAL A 1 97 ? -16.440 -13.290 44.814 1.00 75.62 97 VAL A C 1
ATOM 718 O O . VAL A 1 97 ? -17.162 -14.266 44.990 1.00 75.62 97 VAL A O 1
ATOM 721 N N . CYS A 1 98 ? -15.251 -13.192 45.419 1.00 72.56 98 CYS A N 1
ATOM 722 C CA . CYS A 1 98 ? -14.750 -14.229 46.329 1.00 72.56 98 CYS A CA 1
ATOM 723 C C . CYS A 1 98 ? -15.625 -14.395 47.581 1.00 72.56 98 CYS A C 1
ATOM 725 O O . CYS A 1 98 ? -15.828 -15.524 48.025 1.00 72.56 98 CYS A O 1
ATOM 727 N N . ALA A 1 99 ? -16.160 -13.301 48.133 1.00 76.12 99 ALA A N 1
ATOM 728 C CA . ALA A 1 99 ? -17.116 -13.362 49.238 1.00 76.12 99 ALA A CA 1
ATOM 729 C C . ALA A 1 99 ? -18.404 -14.088 48.811 1.00 76.12 99 ALA A C 1
ATOM 731 O O . ALA A 1 99 ? -18.833 -15.013 49.494 1.00 76.12 99 ALA A O 1
ATOM 732 N N . MET A 1 100 ? -18.936 -13.763 47.627 1.00 70.94 100 MET A N 1
ATOM 733 C CA . MET A 1 100 ? -20.134 -14.402 47.062 1.00 70.94 100 MET A CA 1
ATOM 734 C C . MET A 1 100 ? -19.932 -15.899 46.768 1.00 70.94 100 MET A C 1
ATOM 736 O O . MET A 1 100 ? -20.842 -16.697 46.971 1.00 70.94 100 MET A O 1
ATOM 740 N N . LEU A 1 101 ? -18.740 -16.308 46.320 1.00 74.69 101 LEU A N 1
ATOM 741 C CA . LEU A 1 101 ? -18.418 -17.718 46.056 1.00 74.69 101 LEU A CA 1
ATOM 742 C C . LEU A 1 101 ? -18.119 -18.520 47.331 1.00 74.69 101 LEU A C 1
ATOM 744 O O . LEU A 1 101 ? -18.215 -19.747 47.322 1.00 74.69 101 LEU A O 1
ATOM 748 N N . SER A 1 102 ? -17.743 -17.860 48.431 1.00 73.19 102 SER A N 1
ATOM 749 C CA . SER A 1 102 ? -17.436 -18.550 49.686 1.00 73.19 102 SER A CA 1
ATOM 750 C C . SER A 1 102 ? -18.679 -19.033 50.435 1.00 73.19 102 SER A C 1
ATOM 752 O O . SER A 1 102 ? -18.549 -19.969 51.219 1.00 73.19 102 SER A O 1
ATOM 754 N N . GLU A 1 103 ? -19.852 -18.444 50.206 1.00 68.81 103 GLU A N 1
ATOM 755 C CA . GLU A 1 103 ? -21.087 -18.815 50.917 1.00 68.81 103 GLU A CA 1
ATOM 756 C C . GLU A 1 103 ? -21.792 -20.058 50.334 1.00 68.81 103 GLU A C 1
ATOM 758 O O . GLU A 1 103 ? -22.740 -20.560 50.927 1.00 68.81 103 GLU A O 1
ATOM 763 N N . GLY A 1 104 ? -21.334 -20.597 49.196 1.00 61.72 104 GLY A N 1
ATOM 764 C CA . GLY A 1 104 ? -22.029 -21.676 48.475 1.00 61.72 104 GLY A CA 1
ATOM 765 C C . GLY A 1 104 ? -21.515 -23.110 48.678 1.00 61.72 104 GLY A C 1
ATOM 766 O O . GLY A 1 104 ? -21.871 -23.965 47.875 1.00 61.72 104 GLY A O 1
ATOM 767 N N . GLY A 1 105 ? -20.634 -23.385 49.651 1.00 52.62 105 GLY A N 1
ATOM 768 C CA . GLY A 1 105 ? -19.785 -24.594 49.632 1.00 52.62 105 GLY A CA 1
ATOM 769 C C . GLY A 1 105 ? -19.953 -25.650 50.734 1.00 52.62 105 GLY A C 1
ATOM 770 O O . GLY A 1 105 ? -19.202 -26.621 50.710 1.00 52.62 105 GLY A O 1
ATOM 771 N N . GLU A 1 106 ? -20.868 -25.503 51.693 1.00 55.53 106 GLU A N 1
ATOM 772 C CA . GLU A 1 106 ? -21.070 -26.500 52.764 1.00 55.53 106 GLU A CA 1
ATOM 773 C C . GLU A 1 106 ? -22.283 -27.398 52.477 1.00 55.53 106 GLU A C 1
ATOM 775 O O . GLU A 1 106 ? -23.293 -27.347 53.168 1.00 55.53 106 GLU A O 1
ATOM 780 N N . GLU A 1 107 ? -22.189 -28.249 51.451 1.00 55.34 107 GLU A N 1
ATOM 781 C CA . GLU A 1 107 ? -23.106 -29.384 51.286 1.00 55.34 107 GLU A CA 1
ATOM 782 C C . GLU A 1 107 ? -22.341 -30.712 51.413 1.00 55.34 107 GLU A C 1
ATOM 784 O O . GLU A 1 107 ? -21.687 -31.193 50.493 1.00 55.34 107 GLU A O 1
ATOM 789 N N . ALA A 1 108 ? -22.432 -31.264 52.625 1.00 54.72 108 ALA A N 1
ATOM 790 C CA . ALA A 1 108 ? -22.622 -32.680 52.928 1.00 54.72 108 ALA A CA 1
ATOM 791 C C . ALA A 1 108 ? -21.676 -33.713 52.281 1.00 54.72 108 ALA A C 1
ATOM 793 O O . ALA A 1 108 ? -22.027 -34.416 51.335 1.00 54.72 108 ALA A O 1
ATOM 794 N N . ALA A 1 109 ? -20.547 -33.954 52.948 1.00 53.19 109 ALA A N 1
ATOM 795 C CA . ALA A 1 109 ? -19.929 -35.279 52.994 1.00 53.19 109 ALA A CA 1
ATOM 796 C C . ALA A 1 109 ? -20.428 -36.038 54.246 1.00 53.19 109 ALA A C 1
ATOM 798 O O . ALA A 1 109 ? -19.664 -36.267 55.181 1.00 53.19 109 ALA A O 1
ATOM 799 N N . ASP A 1 110 ? -21.719 -36.398 54.302 1.00 57.03 110 ASP A N 1
ATOM 800 C CA . ASP A 1 110 ? -22.240 -37.313 55.336 1.00 57.03 110 ASP A CA 1
ATOM 801 C C . ASP A 1 110 ? -21.931 -38.761 54.926 1.00 57.03 110 ASP A C 1
ATOM 803 O O . ASP A 1 110 ? -22.731 -39.468 54.311 1.00 57.03 110 ASP A O 1
ATOM 807 N N . GLY A 1 111 ? -20.697 -39.183 55.203 1.00 58.56 111 GLY A N 1
ATOM 808 C CA . GLY A 1 111 ? -20.213 -40.544 54.997 1.00 58.56 111 GLY A CA 1
ATOM 809 C C . GLY A 1 111 ? -20.685 -41.497 56.093 1.00 58.56 111 GLY A C 1
ATOM 810 O O . GLY A 1 111 ? -19.857 -42.029 56.832 1.00 58.56 111 GLY A O 1
ATOM 811 N N . ARG A 1 112 ? -21.997 -41.739 56.219 1.00 58.38 112 ARG A N 1
ATOM 812 C CA . ARG A 1 112 ? -22.492 -42.756 57.162 1.00 58.38 112 ARG A CA 1
ATOM 813 C C . ARG A 1 112 ? -22.193 -44.174 56.661 1.00 58.38 112 ARG A C 1
ATOM 815 O O . ARG A 1 112 ? -22.669 -44.553 55.588 1.00 58.38 112 ARG A O 1
ATOM 822 N N . PRO A 1 113 ? -21.466 -44.995 57.440 1.00 57.50 113 PRO A N 1
ATOM 823 C CA . PRO A 1 113 ? -21.258 -46.397 57.118 1.00 57.50 113 PRO A CA 1
ATOM 824 C C . PRO A 1 113 ? -22.574 -47.179 57.204 1.00 57.50 113 PRO A C 1
ATOM 826 O O . PRO A 1 113 ? -23.398 -46.988 58.100 1.00 57.50 113 PRO A O 1
ATOM 829 N N . ARG A 1 114 ? -22.759 -48.078 56.235 1.00 54.25 114 ARG A N 1
ATOM 830 C CA . ARG A 1 114 ? -23.920 -48.958 56.077 1.00 54.25 114 ARG A CA 1
ATOM 831 C C . ARG A 1 114 ? -23.923 -49.990 57.213 1.00 54.25 114 ARG A C 1
ATOM 833 O O . ARG A 1 114 ? -23.266 -51.021 57.115 1.00 54.25 114 ARG A O 1
ATOM 840 N N . ALA A 1 115 ? -24.621 -49.682 58.305 1.00 50.28 115 ALA A N 1
ATOM 841 C CA . ALA A 1 115 ? -24.791 -50.596 59.429 1.00 50.28 115 ALA A CA 1
ATOM 842 C C . ALA A 1 115 ? -25.729 -51.750 59.044 1.00 50.28 115 ALA A C 1
ATOM 844 O O . ALA A 1 115 ? -26.862 -51.555 58.601 1.00 50.28 115 ALA A O 1
ATOM 845 N N . THR A 1 116 ? -25.201 -52.954 59.200 1.00 56.56 116 THR A N 1
ATOM 846 C CA . THR A 1 116 ? -25.843 -54.248 59.024 1.00 56.56 116 THR A CA 1
ATOM 847 C C . THR A 1 116 ? -26.919 -54.504 60.088 1.00 56.56 116 THR A C 1
ATOM 849 O O . THR A 1 116 ? -26.765 -54.146 61.250 1.00 56.56 116 THR A O 1
ATOM 852 N N . ALA A 1 117 ? -28.017 -55.113 59.626 1.00 58.12 117 ALA A N 1
ATOM 853 C CA . ALA A 1 117 ? -29.068 -55.859 60.328 1.00 58.12 117 ALA A CA 1
ATOM 854 C C . ALA A 1 117 ? -29.314 -55.566 61.826 1.00 58.12 117 ALA A C 1
ATOM 856 O O . ALA A 1 117 ? -28.579 -56.024 62.699 1.00 58.12 117 ALA A O 1
ATOM 857 N N . ARG A 1 118 ? -30.456 -54.928 62.127 1.00 46.47 118 ARG A N 1
ATOM 858 C CA . ARG A 1 118 ? -31.029 -54.843 63.480 1.00 46.47 118 ARG A CA 1
ATOM 859 C C . ARG A 1 118 ? -32.357 -55.625 63.538 1.00 46.47 118 ARG A C 1
ATOM 861 O O . ARG A 1 118 ? -33.176 -55.445 62.637 1.00 46.47 118 ARG A O 1
ATOM 868 N N . PRO A 1 119 ? -32.567 -56.493 64.547 1.00 53.41 119 PRO A N 1
ATOM 869 C CA . PRO A 1 119 ? -33.754 -57.336 64.669 1.00 53.41 119 PRO A CA 1
ATOM 870 C C . PRO A 1 119 ? -35.010 -56.553 65.072 1.00 53.41 119 PRO A C 1
ATOM 872 O O . PRO A 1 119 ? -34.950 -55.478 65.672 1.00 53.41 119 PRO A O 1
ATOM 875 N N . ALA A 1 120 ? -36.148 -57.129 64.692 1.00 56.62 120 ALA A N 1
ATOM 876 C CA . ALA A 1 120 ? -37.490 -56.582 64.791 1.00 56.62 120 ALA A CA 1
ATOM 877 C C . ALA A 1 120 ? -37.965 -56.416 66.243 1.00 56.62 120 ALA A C 1
ATOM 879 O O . ALA A 1 120 ? -38.215 -57.413 66.907 1.00 56.62 120 ALA A O 1
ATOM 880 N N . SER A 1 121 ? -38.119 -55.161 66.688 1.00 62.91 121 SER A N 1
ATOM 881 C CA . SER A 1 121 ? -39.164 -54.681 67.619 1.00 62.91 121 SER A CA 1
ATOM 882 C C . SER A 1 121 ? -38.841 -53.257 68.107 1.00 62.91 121 SER A C 1
ATOM 884 O O . SER A 1 121 ? -38.600 -53.035 69.294 1.00 62.91 121 SER A O 1
ATOM 886 N N . GLN A 1 122 ? -38.784 -52.276 67.201 1.00 53.44 122 GLN A N 1
ATOM 887 C CA . GLN A 1 122 ? -38.741 -50.864 67.595 1.00 53.44 122 GLN A CA 1
ATOM 888 C C . GLN A 1 122 ? -39.856 -50.089 66.899 1.00 53.44 122 GLN A C 1
ATOM 890 O O . GLN A 1 122 ? -40.046 -50.181 65.687 1.00 53.44 122 GLN A O 1
ATOM 895 N N . GLU A 1 123 ? -40.602 -49.382 67.738 1.00 64.69 123 GLU A N 1
ATOM 896 C CA . GLU A 1 123 ? -41.684 -48.454 67.438 1.00 64.69 123 GLU A CA 1
ATOM 897 C C . GLU A 1 123 ? -41.273 -47.453 66.336 1.00 64.69 123 GLU A C 1
ATOM 899 O O . GLU A 1 123 ? -40.091 -47.099 66.254 1.00 64.69 123 GLU A O 1
ATOM 904 N N . PRO A 1 124 ? -42.196 -47.017 65.454 1.00 63.44 124 PRO A N 1
ATOM 905 C CA . PRO A 1 124 ? -41.842 -46.257 64.259 1.00 63.44 124 PRO A CA 1
ATOM 906 C C . PRO A 1 124 ? -41.135 -44.948 64.648 1.00 63.44 124 PRO A C 1
ATOM 908 O O . PRO A 1 124 ? -41.753 -44.106 65.303 1.00 63.44 124 PRO A O 1
ATOM 911 N N . PRO A 1 125 ? -39.863 -44.731 64.263 1.00 64.44 125 PRO A N 1
ATOM 912 C CA . PRO A 1 125 ? -39.178 -43.496 64.605 1.00 64.44 125 PRO A CA 1
ATOM 913 C C . PRO A 1 125 ? -39.854 -42.325 63.889 1.00 64.44 125 PRO A C 1
ATOM 915 O O . PRO A 1 125 ? -40.168 -42.396 62.696 1.00 64.44 125 PRO A O 1
ATOM 918 N N . ALA A 1 126 ? -40.086 -41.249 64.644 1.00 68.56 126 ALA A N 1
ATOM 919 C CA . ALA A 1 126 ? -40.679 -40.011 64.164 1.00 68.56 126 ALA A CA 1
ATOM 920 C C . ALA A 1 126 ? -40.026 -39.577 62.843 1.00 68.56 126 ALA A C 1
ATOM 922 O O . ALA A 1 126 ? -38.800 -39.495 62.738 1.00 68.56 126 ALA A O 1
ATOM 923 N N . ARG A 1 127 ? -40.858 -39.335 61.820 1.00 72.12 127 ARG A N 1
ATOM 924 C CA . ARG A 1 127 ? -40.399 -38.906 60.493 1.00 72.12 127 ARG A CA 1
ATOM 925 C C . ARG A 1 127 ? -39.467 -37.698 60.657 1.00 72.12 127 ARG A C 1
ATOM 927 O O . ARG A 1 127 ? -39.900 -36.714 61.259 1.00 72.12 127 ARG A O 1
ATOM 934 N N . PRO A 1 128 ? -38.233 -37.735 60.120 1.00 69.81 128 PRO A N 1
ATOM 935 C CA . PRO A 1 128 ? -37.350 -36.583 60.180 1.00 69.81 128 PRO A CA 1
ATOM 936 C C . PRO A 1 128 ? -38.031 -35.413 59.472 1.00 69.81 128 PRO A C 1
ATOM 938 O O . PRO A 1 128 ? -38.505 -35.537 58.338 1.00 69.81 128 PRO A O 1
ATOM 941 N N . VAL A 1 129 ? -38.132 -34.291 60.182 1.00 74.31 129 VAL A N 1
ATOM 942 C CA . VAL A 1 129 ? -38.665 -33.037 59.656 1.00 74.31 129 VAL A CA 1
ATOM 943 C C . VAL A 1 129 ? -37.821 -32.672 58.438 1.00 74.31 129 VAL A C 1
ATOM 945 O O . VAL A 1 129 ? -36.622 -32.439 58.547 1.00 74.31 129 VAL A O 1
ATOM 948 N N . ARG A 1 130 ? -38.438 -32.700 57.254 1.00 74.31 130 ARG A N 1
ATOM 949 C CA . ARG A 1 130 ? -37.792 -32.369 55.982 1.00 74.31 130 ARG A CA 1
ATOM 950 C C . ARG A 1 130 ? -37.467 -30.875 55.998 1.00 74.31 130 ARG A C 1
ATOM 952 O O . ARG A 1 130 ? -38.333 -30.064 55.666 1.00 74.31 130 ARG A O 1
ATOM 959 N N . GLU A 1 131 ? -36.257 -30.522 56.423 1.00 76.00 131 GLU A N 1
ATOM 960 C CA . GLU A 1 131 ? -35.738 -29.158 56.324 1.00 76.00 131 GLU A CA 1
ATOM 961 C C . GLU A 1 131 ? -35.828 -28.716 54.864 1.00 76.00 131 GLU A C 1
ATOM 963 O O . GLU A 1 131 ? -35.283 -29.335 53.948 1.00 76.00 131 GLU A O 1
ATOM 968 N N . ARG A 1 132 ? -36.641 -27.687 54.624 1.00 76.25 132 ARG A N 1
ATOM 969 C CA . ARG A 1 132 ? -36.811 -27.124 53.289 1.00 76.25 132 ARG A CA 1
ATOM 970 C C . ARG A 1 132 ? -35.524 -26.384 52.952 1.00 76.25 132 ARG A C 1
ATOM 972 O O . ARG A 1 132 ? -35.148 -25.470 53.681 1.00 76.25 132 ARG A O 1
ATOM 979 N N . ALA A 1 133 ? -34.883 -26.772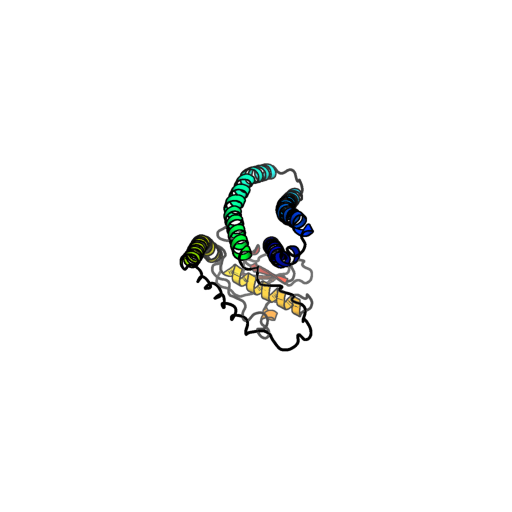 51.850 1.00 78.50 133 ALA A N 1
ATOM 980 C CA . ALA A 1 133 ? -33.716 -26.072 51.332 1.00 78.50 133 ALA A CA 1
ATOM 981 C C . ALA A 1 133 ? -34.018 -24.565 51.210 1.00 78.50 133 ALA A C 1
ATOM 983 O O . ALA A 1 133 ? -35.119 -24.198 50.774 1.00 78.50 133 ALA A O 1
ATOM 984 N N . PRO A 1 134 ? -33.078 -23.690 51.603 1.00 75.31 134 PRO A N 1
ATOM 985 C CA . PRO A 1 134 ? -33.302 -22.258 51.568 1.00 75.31 134 PRO A CA 1
ATOM 986 C C . PRO A 1 134 ? -33.583 -21.802 50.127 1.00 75.31 134 PRO A C 1
ATOM 988 O O . PRO A 1 134 ? -32.948 -22.282 49.182 1.00 75.31 134 PRO A O 1
ATOM 991 N N . PRO A 1 135 ? -34.539 -20.880 49.926 1.00 75.06 135 PRO A N 1
ATOM 992 C CA . PRO A 1 135 ? -34.861 -20.378 48.599 1.00 75.06 135 PRO A CA 1
ATOM 993 C C . PRO A 1 135 ? -33.633 -19.697 47.986 1.00 75.06 135 PRO A C 1
ATOM 995 O O . PRO A 1 135 ? -33.035 -18.801 48.588 1.00 75.06 135 PRO A O 1
ATOM 998 N N . ARG A 1 136 ? -33.259 -20.116 46.769 1.00 70.44 136 ARG A N 1
ATOM 999 C CA . ARG A 1 136 ? -32.211 -19.462 45.976 1.00 70.44 136 ARG A CA 1
ATOM 1000 C C . ARG A 1 136 ? -32.604 -18.002 45.776 1.00 70.44 136 ARG A C 1
ATOM 1002 O O . ARG A 1 136 ? -33.630 -17.720 45.161 1.00 70.44 136 ARG A O 1
ATOM 1009 N N . ARG A 1 137 ? -31.807 -17.079 46.316 1.00 72.12 137 ARG A N 1
ATOM 1010 C CA . ARG A 1 137 ? -32.058 -15.644 46.165 1.00 72.12 137 ARG A CA 1
ATOM 1011 C C . ARG A 1 137 ? -31.882 -15.290 44.683 1.00 72.12 137 ARG A C 1
ATOM 1013 O O . ARG A 1 137 ? -30.793 -15.524 44.153 1.00 72.12 137 ARG A O 1
ATOM 1020 N N . PRO A 1 138 ? -32.920 -14.783 43.994 1.00 72.44 138 PRO A N 1
ATOM 1021 C CA . PRO A 1 138 ? -32.749 -14.295 42.636 1.00 72.44 138 PRO A CA 1
ATOM 1022 C C . PRO A 1 138 ? -31.714 -13.173 42.684 1.00 72.44 138 PRO A C 1
ATOM 1024 O O . PRO A 1 138 ? -31.729 -12.346 43.599 1.00 72.44 138 PRO A O 1
ATOM 1027 N N . TRP A 1 139 ? -30.777 -13.193 41.740 1.00 75.31 139 TRP A N 1
ATOM 1028 C CA . TRP A 1 139 ? -29.750 -12.163 41.634 1.00 75.31 139 TRP A CA 1
ATOM 1029 C C . TRP A 1 139 ? -30.425 -10.796 41.666 1.00 75.31 139 TRP A C 1
ATOM 1031 O O . TRP A 1 139 ? -31.431 -10.586 40.983 1.00 75.31 139 TRP A O 1
ATOM 1041 N N . SER A 1 140 ? -29.923 -9.887 42.505 1.00 87.69 140 SER A N 1
ATOM 1042 C CA . SER A 1 140 ? -30.574 -8.594 42.654 1.00 87.69 140 SER A CA 1
ATOM 1043 C C . SER A 1 140 ? -30.562 -7.888 41.299 1.00 87.69 140 SER A C 1
ATOM 1045 O O . SER A 1 140 ? -29.513 -7.721 40.676 1.00 87.69 140 SER A O 1
ATOM 1047 N N . LEU A 1 141 ? -31.741 -7.469 40.832 1.00 86.00 141 LEU A N 1
ATOM 1048 C CA . LEU A 1 141 ? -31.879 -6.651 39.620 1.00 86.00 141 LEU A CA 1
ATOM 1049 C C . LEU A 1 141 ? -30.932 -5.440 39.665 1.00 86.00 141 LEU A C 1
ATOM 1051 O O . LEU A 1 141 ? -30.364 -5.046 38.652 1.00 86.00 141 LEU A O 1
ATOM 1055 N N . ILE A 1 142 ? -30.689 -4.920 40.869 1.00 85.19 142 ILE A N 1
ATOM 1056 C CA . ILE A 1 142 ? -29.743 -3.841 41.157 1.00 85.19 142 ILE A CA 1
ATOM 1057 C C . ILE A 1 142 ? -28.314 -4.192 40.714 1.00 85.19 142 ILE A C 1
ATOM 1059 O O . ILE A 1 142 ? -27.662 -3.365 40.080 1.00 85.19 142 ILE A O 1
ATOM 1063 N N . ALA A 1 143 ? -27.821 -5.404 40.992 1.00 85.56 143 ALA A N 1
ATOM 1064 C CA . ALA A 1 143 ? -26.474 -5.807 40.586 1.00 85.56 143 ALA A CA 1
ATOM 1065 C C . ALA A 1 143 ? -26.321 -5.829 39.056 1.00 85.56 143 ALA A C 1
ATOM 1067 O O . ALA A 1 143 ? -25.307 -5.375 38.529 1.00 85.56 143 ALA A O 1
ATOM 1068 N N . VAL A 1 144 ? -27.349 -6.293 38.339 1.00 88.25 144 VAL A N 1
ATOM 1069 C CA . VAL A 1 144 ? -27.355 -6.311 36.868 1.00 88.25 144 VAL A CA 1
ATOM 1070 C C . VAL A 1 144 ? -27.350 -4.888 36.299 1.00 88.25 144 VAL A C 1
ATOM 1072 O O . VAL A 1 144 ? -26.582 -4.594 35.384 1.00 88.25 144 VAL A O 1
ATOM 1075 N N . LEU A 1 145 ? -28.144 -3.980 36.874 1.00 90.62 145 LEU A N 1
ATOM 1076 C CA . LEU A 1 145 ? -28.215 -2.584 36.429 1.00 90.62 145 LEU A CA 1
ATOM 1077 C C . LEU A 1 145 ? -26.882 -1.838 36.598 1.00 90.62 145 LEU A C 1
ATOM 1079 O O . LEU A 1 145 ? -26.498 -1.076 35.711 1.00 90.62 145 LEU A O 1
ATOM 1083 N N . ILE A 1 146 ? -26.143 -2.091 37.683 1.00 92.00 146 ILE A N 1
ATOM 1084 C CA . ILE A 1 146 ? -24.833 -1.460 37.922 1.00 92.00 146 ILE A CA 1
ATOM 1085 C C . ILE A 1 146 ? -23.805 -1.892 36.865 1.00 92.00 146 ILE A C 1
ATOM 1087 O O . ILE A 1 146 ? -23.060 -1.054 36.353 1.00 92.00 146 ILE A O 1
ATOM 1091 N N . VAL A 1 147 ? -23.778 -3.177 36.494 1.00 92.50 147 VAL A N 1
ATOM 1092 C CA . VAL A 1 147 ? -22.840 -3.682 35.475 1.00 92.50 147 VAL A CA 1
ATOM 1093 C C . VAL A 1 147 ? -23.149 -3.094 34.095 1.00 92.50 147 VAL A C 1
ATOM 1095 O O . VAL A 1 147 ? -22.232 -2.658 33.397 1.00 92.50 147 VAL A O 1
ATOM 1098 N N . LEU A 1 148 ? -24.429 -3.027 33.713 1.00 93.31 148 LEU A N 1
ATOM 1099 C CA . LEU A 1 148 ? -24.844 -2.456 32.426 1.00 93.31 148 LEU A CA 1
ATOM 1100 C C . LEU A 1 148 ? -24.512 -0.962 32.323 1.00 93.31 148 LEU A C 1
ATOM 1102 O O . LEU A 1 148 ? -24.002 -0.517 31.293 1.00 93.31 148 LEU A O 1
ATOM 1106 N N . ALA A 1 149 ? -24.735 -0.201 33.399 1.00 96.06 149 ALA A N 1
ATOM 1107 C CA . ALA A 1 149 ? -24.377 1.213 33.454 1.00 96.06 149 ALA A CA 1
ATOM 1108 C C . ALA A 1 149 ? -22.861 1.425 33.298 1.00 96.06 149 ALA A C 1
ATOM 1110 O O . ALA A 1 149 ? -22.432 2.268 32.511 1.00 96.06 149 ALA A O 1
ATOM 1111 N N . GLY A 1 150 ? -22.040 0.620 33.983 1.00 93.75 150 GLY A N 1
ATOM 1112 C CA . GLY A 1 150 ? -20.582 0.680 33.852 1.00 93.75 150 GLY A CA 1
ATOM 1113 C C . GLY A 1 150 ? -20.098 0.395 32.426 1.00 93.75 150 GLY A C 1
ATOM 1114 O O . GLY A 1 150 ? -19.250 1.119 31.904 1.00 93.75 150 GLY A O 1
ATOM 1115 N N . LEU A 1 151 ? -20.676 -0.612 31.763 1.00 94.00 151 LEU A N 1
ATOM 1116 C CA . LEU A 1 151 ? -20.316 -0.967 30.388 1.00 94.00 151 LEU A CA 1
ATOM 1117 C C . LEU A 1 151 ? -20.650 0.158 29.394 1.00 94.00 151 LEU A C 1
ATOM 1119 O O . LEU A 1 151 ? -19.835 0.470 28.525 1.00 94.00 151 LEU A O 1
ATOM 1123 N N . ALA A 1 152 ? -21.809 0.805 29.548 1.00 93.75 152 ALA A N 1
ATOM 1124 C CA . ALA A 1 152 ? -22.222 1.918 28.693 1.00 93.75 152 ALA A CA 1
ATOM 1125 C C . ALA A 1 152 ? -21.260 3.116 28.786 1.00 93.75 152 ALA A C 1
ATOM 1127 O O . ALA A 1 152 ? -20.902 3.704 27.764 1.00 93.75 152 ALA A O 1
ATOM 1128 N N . ILE A 1 153 ? -20.783 3.436 29.995 1.00 93.62 153 ILE A N 1
ATOM 1129 C CA . ILE A 1 153 ? -19.823 4.528 30.217 1.00 93.62 153 ILE A CA 1
ATOM 1130 C C . ILE A 1 153 ? -18.475 4.211 29.555 1.00 93.62 153 ILE A C 1
ATOM 1132 O O . ILE A 1 153 ? -17.908 5.064 28.872 1.00 93.62 153 ILE A O 1
ATOM 1136 N N . ILE A 1 154 ? -17.976 2.978 29.706 1.00 93.75 154 ILE A N 1
ATOM 1137 C CA . ILE A 1 154 ? -16.703 2.555 29.101 1.00 93.75 154 ILE A CA 1
ATOM 1138 C C . ILE A 1 154 ? -16.769 2.653 27.570 1.00 93.75 154 ILE A C 1
ATOM 1140 O O . ILE A 1 154 ? -15.845 3.181 26.950 1.00 93.75 154 ILE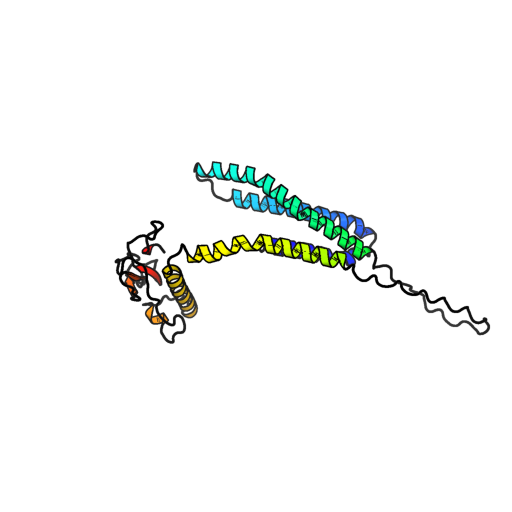 A O 1
ATOM 1144 N N . ILE A 1 155 ? -17.867 2.193 26.959 1.00 91.12 155 ILE A N 1
ATOM 1145 C CA . ILE A 1 155 ? -18.059 2.269 25.504 1.00 91.12 155 ILE A CA 1
ATOM 1146 C C . ILE A 1 155 ? -18.132 3.732 25.044 1.00 91.12 155 ILE A C 1
ATOM 1148 O O . ILE A 1 155 ? -17.454 4.099 24.085 1.00 91.12 155 ILE A O 1
ATOM 1152 N N . GLY A 1 156 ? -18.886 4.585 25.746 1.00 88.69 156 GLY A N 1
ATOM 1153 C CA . GLY A 1 156 ? -19.034 6.001 25.393 1.00 88.69 156 GLY A CA 1
ATOM 1154 C C . GLY A 1 156 ? -17.709 6.773 25.372 1.00 88.69 156 GLY A C 1
ATOM 1155 O O . GLY A 1 156 ? -17.489 7.596 24.485 1.00 88.69 156 GLY A O 1
ATOM 1156 N N . LEU A 1 157 ? -16.791 6.469 26.295 1.00 85.69 157 LEU A N 1
ATOM 1157 C CA . LEU A 1 157 ? -15.481 7.127 26.368 1.00 85.69 157 LEU A CA 1
ATOM 1158 C C . LEU A 1 157 ? -14.469 6.614 25.326 1.00 85.69 157 LEU A C 1
ATOM 1160 O O . LEU A 1 157 ? -13.528 7.333 24.983 1.00 85.69 157 LEU A O 1
ATOM 1164 N N . ALA A 1 158 ? -14.638 5.395 24.810 1.00 77.69 158 ALA A N 1
ATOM 1165 C CA . ALA A 1 158 ? -13.687 4.774 23.883 1.00 77.69 158 ALA A CA 1
ATOM 1166 C C . ALA A 1 158 ? -13.881 5.193 22.410 1.00 77.69 158 ALA A C 1
ATOM 1168 O O . ALA A 1 158 ? -12.919 5.217 21.641 1.00 77.69 158 ALA A O 1
ATOM 1169 N N . VAL A 1 159 ? -15.105 5.541 22.001 1.00 71.56 159 VAL A N 1
ATOM 1170 C CA . VAL A 1 159 ? -15.456 5.809 20.592 1.00 71.56 159 VAL A CA 1
ATOM 1171 C C . VAL A 1 159 ? -14.816 7.072 19.977 1.00 71.56 159 VAL A C 1
ATOM 1173 O O . VAL A 1 159 ? -14.331 6.966 18.845 1.00 71.56 159 VAL A O 1
ATOM 1176 N N . PRO A 1 160 ? -14.743 8.249 20.639 1.00 66.62 160 PRO A N 1
ATOM 1177 C CA . PRO A 1 160 ? -14.368 9.483 19.937 1.00 66.62 160 PRO A CA 1
ATOM 1178 C C . PRO A 1 160 ? -12.936 9.489 19.373 1.00 66.62 160 PRO A C 1
ATOM 1180 O O . PRO A 1 160 ? -12.676 10.162 18.385 1.00 66.62 160 PRO A O 1
ATOM 1183 N N . ARG A 1 161 ? -12.010 8.676 19.903 1.00 61.19 161 ARG A N 1
ATOM 1184 C CA . ARG A 1 161 ? -10.625 8.598 19.389 1.00 61.19 161 ARG A CA 1
ATOM 1185 C C . ARG A 1 161 ? -10.452 7.742 18.129 1.00 61.19 161 ARG A C 1
ATOM 1187 O O . ARG A 1 161 ? -9.421 7.829 17.459 1.00 61.19 161 ARG A O 1
ATOM 1194 N N . HIS A 1 162 ? -11.433 6.911 17.781 1.00 54.59 162 HIS A N 1
ATOM 1195 C CA . HIS A 1 162 ? -11.322 6.018 16.624 1.00 54.59 162 HIS A CA 1
ATOM 1196 C C . HIS A 1 162 ? -11.847 6.618 15.319 1.00 54.59 162 HIS A C 1
ATOM 1198 O O . HIS A 1 162 ? -11.505 6.127 14.244 1.00 54.59 162 HIS A O 1
ATOM 1204 N N . GLN A 1 163 ? -12.611 7.709 15.377 1.00 53.84 163 GLN A N 1
ATOM 1205 C CA . GLN A 1 163 ? -13.095 8.365 14.162 1.00 53.84 163 GLN A CA 1
ATOM 1206 C C . GLN A 1 163 ? -11.995 9.197 13.492 1.00 53.84 163 GLN A C 1
ATOM 1208 O O . GLN A 1 163 ? -11.847 9.122 12.274 1.00 53.84 163 GLN A O 1
ATOM 1213 N N . ASP A 1 164 ? -11.113 9.835 14.266 1.00 54.16 164 ASP A N 1
ATOM 1214 C CA . ASP A 1 164 ? -9.958 10.570 13.729 1.00 54.16 164 ASP A CA 1
ATOM 1215 C C . ASP A 1 164 ? -8.896 9.654 13.110 1.00 54.16 164 ASP A C 1
ATOM 1217 O O . ASP A 1 164 ? -8.182 10.047 12.192 1.00 54.16 164 ASP A O 1
ATOM 1221 N N . SER A 1 165 ? -8.806 8.393 13.539 1.00 52.69 165 SER A N 1
ATOM 1222 C CA . SER A 1 165 ? -7.879 7.424 12.936 1.00 52.69 165 SER A CA 1
ATOM 1223 C C . SER A 1 165 ? -8.418 6.781 11.653 1.00 52.69 165 SER A C 1
ATOM 1225 O O . SER A 1 165 ? -7.623 6.281 10.856 1.00 52.69 165 SER A O 1
ATOM 1227 N N . ILE A 1 166 ? -9.731 6.835 11.407 1.00 52.59 166 ILE A N 1
ATOM 1228 C CA . ILE A 1 166 ? -10.356 6.366 10.160 1.00 52.59 166 ILE A CA 1
ATOM 1229 C C . ILE A 1 166 ? -10.527 7.530 9.171 1.00 52.59 166 ILE A C 1
ATOM 1231 O O . ILE A 1 166 ? -10.235 7.371 7.986 1.00 52.59 166 ILE A O 1
ATOM 1235 N N . ALA A 1 167 ? -10.920 8.714 9.647 1.00 50.22 167 ALA A N 1
ATOM 1236 C CA . ALA A 1 167 ? -11.037 9.927 8.841 1.00 50.22 167 ALA A CA 1
ATOM 1237 C C . ALA A 1 167 ? -9.666 10.574 8.560 1.00 50.22 167 ALA A C 1
ATOM 1239 O O . ALA A 1 167 ? -9.380 10.919 7.416 1.00 50.22 167 ALA A O 1
ATOM 1240 N N . GLY A 1 168 ? -8.766 10.637 9.546 1.00 45.84 168 GLY A N 1
ATOM 1241 C CA . GLY A 1 168 ? -7.404 11.174 9.404 1.00 45.84 168 GLY A CA 1
ATOM 1242 C C . GLY A 1 168 ? -6.453 10.300 8.577 1.00 45.84 168 GLY A C 1
ATOM 1243 O O . GLY A 1 168 ? -5.530 10.820 7.950 1.00 45.84 168 GLY A O 1
ATOM 1244 N N . ARG A 1 169 ? -6.699 8.980 8.477 1.00 48.12 169 ARG A N 1
ATOM 1245 C CA . ARG A 1 169 ? -6.006 8.118 7.494 1.00 48.12 169 ARG A CA 1
ATOM 1246 C C . ARG A 1 169 ? -6.491 8.343 6.061 1.00 48.12 169 ARG A C 1
ATOM 1248 O O . ARG A 1 169 ? -5.725 8.089 5.137 1.00 48.12 169 ARG A O 1
ATOM 1255 N N . ARG A 1 170 ? -7.728 8.814 5.869 1.00 48.50 170 ARG A N 1
ATOM 1256 C CA . ARG A 1 170 ? -8.297 9.109 4.543 1.00 48.50 170 ARG A CA 1
ATOM 1257 C C . ARG A 1 170 ? -8.016 10.539 4.074 1.00 48.50 170 ARG A C 1
ATOM 1259 O O . ARG A 1 170 ? -7.970 10.760 2.873 1.00 48.50 170 ARG A O 1
ATOM 1266 N N . SER A 1 171 ? -7.799 11.491 4.983 1.00 40.28 171 SER A N 1
ATOM 1267 C CA . SER A 1 171 ? -7.680 12.915 4.631 1.00 40.28 171 SER A CA 1
ATOM 1268 C C . SER A 1 171 ? -6.251 13.432 4.423 1.00 40.28 171 SER A C 1
ATOM 1270 O O . SER A 1 171 ? -6.088 14.527 3.896 1.00 40.28 171 SER A O 1
ATOM 1272 N N . GLN A 1 172 ? -5.205 12.680 4.797 1.00 46.94 172 GLN A N 1
ATOM 1273 C CA . GLN A 1 172 ? -3.814 13.168 4.701 1.00 46.94 172 GLN A CA 1
ATOM 1274 C C . GLN A 1 172 ? -2.842 12.277 3.913 1.00 46.94 172 GLN A C 1
ATOM 1276 O O . GLN A 1 172 ? -1.656 12.602 3.802 1.00 46.94 172 GLN A O 1
ATOM 1281 N N . GLY A 1 173 ? -3.302 11.143 3.387 1.00 56.56 173 GLY A N 1
ATOM 1282 C CA . GLY A 1 173 ? -2.540 10.327 2.448 1.00 56.56 173 GLY A CA 1
ATOM 1283 C C . GLY A 1 173 ? -3.272 10.323 1.121 1.00 56.56 173 GLY A C 1
ATOM 1284 O O . GLY A 1 173 ? -4.400 9.848 1.078 1.00 56.56 173 GLY A O 1
ATOM 1285 N N . HIS A 1 174 ? -2.657 10.862 0.065 1.00 71.62 174 HIS A N 1
ATOM 1286 C CA . HIS A 1 174 ? -3.226 10.850 -1.289 1.00 71.62 174 HIS A CA 1
ATOM 1287 C C . HIS A 1 174 ? -3.851 9.488 -1.618 1.00 71.62 174 HIS A C 1
ATOM 1289 O O . HIS A 1 174 ? -3.231 8.466 -1.294 1.00 71.62 174 HIS A O 1
ATOM 1295 N N . PRO A 1 175 ? -4.987 9.442 -2.339 1.00 86.25 175 PRO A N 1
ATOM 1296 C CA . PRO A 1 175 ? -5.622 8.189 -2.772 1.00 86.25 175 PRO A CA 1
ATOM 1297 C C . PRO A 1 175 ? -4.638 7.239 -3.480 1.00 86.25 175 PRO A C 1
ATOM 1299 O O . PRO A 1 175 ? -4.742 6.016 -3.377 1.00 86.25 175 PRO A O 1
ATOM 1302 N N . ASN A 1 176 ? -3.607 7.802 -4.111 1.00 92.38 176 ASN A N 1
ATOM 1303 C CA . ASN A 1 176 ? -2.527 7.080 -4.778 1.00 92.38 176 ASN A CA 1
ATOM 1304 C C . ASN A 1 176 ? -1.686 6.193 -3.845 1.00 92.38 176 ASN A C 1
ATOM 1306 O O . ASN A 1 176 ? -1.141 5.196 -4.304 1.00 92.38 176 ASN A O 1
ATOM 1310 N N . ARG A 1 177 ? -1.606 6.477 -2.536 1.00 91.75 177 ARG A N 1
ATOM 1311 C CA . ARG A 1 177 ? -0.867 5.622 -1.585 1.00 91.75 177 ARG A CA 1
ATOM 1312 C C . ARG A 1 177 ? -1.560 4.283 -1.352 1.00 91.75 177 ARG A C 1
ATOM 1314 O O . ARG A 1 177 ? -0.888 3.262 -1.246 1.00 91.75 177 ARG A O 1
ATOM 1321 N N . GLY A 1 178 ? -2.893 4.280 -1.300 1.00 92.38 178 GLY A N 1
ATOM 1322 C CA . GLY A 1 178 ? -3.673 3.043 -1.224 1.00 92.38 178 GLY A CA 1
ATOM 1323 C C . GLY A 1 178 ? -3.504 2.207 -2.492 1.00 92.38 178 GLY A C 1
ATOM 1324 O O . GLY A 1 178 ? -3.230 1.012 -2.408 1.00 92.38 178 GLY A O 1
ATOM 1325 N N . LYS A 1 179 ? -3.562 2.867 -3.657 1.00 95.56 179 LYS A N 1
ATOM 1326 C CA . LYS A 1 179 ? -3.310 2.259 -4.973 1.00 95.56 179 LYS A CA 1
ATOM 1327 C C . LYS A 1 179 ? -1.895 1.649 -5.053 1.00 95.56 179 LYS A C 1
ATOM 1329 O O . LYS A 1 179 ? -1.755 0.488 -5.423 1.00 95.56 179 LYS A O 1
ATOM 1334 N N . LEU A 1 180 ? -0.866 2.370 -4.596 1.00 96.25 180 LEU A N 1
ATOM 1335 C CA . LEU A 1 180 ? 0.520 1.883 -4.521 1.00 96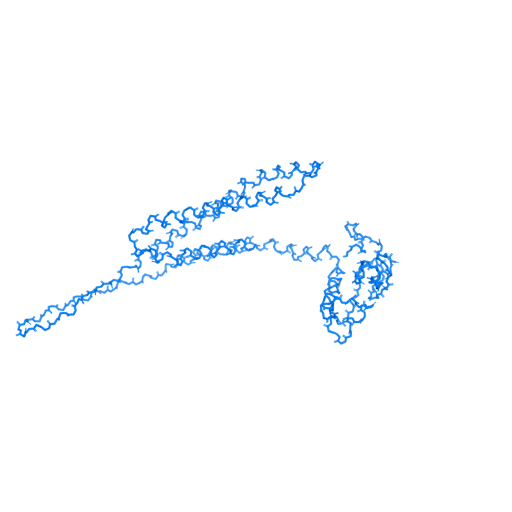.25 180 LEU A CA 1
ATOM 1336 C C . LEU A 1 180 ? 0.660 0.672 -3.586 1.00 96.25 180 LEU A C 1
ATOM 1338 O O . LEU A 1 180 ? 1.329 -0.303 -3.922 1.00 96.25 180 LEU A O 1
ATOM 1342 N N . GLY A 1 181 ? 0.014 0.721 -2.417 1.00 96.06 181 GLY A N 1
ATOM 1343 C CA . GLY A 1 181 ? -0.012 -0.388 -1.463 1.00 96.06 181 GLY A CA 1
ATOM 1344 C C . GLY A 1 181 ? -0.652 -1.652 -2.041 1.00 96.06 181 GLY A C 1
ATOM 1345 O O . GLY A 1 181 ? -0.131 -2.743 -1.823 1.00 96.06 181 GLY A O 1
ATOM 1346 N N . ALA A 1 182 ? -1.721 -1.508 -2.829 1.00 96.19 182 ALA A N 1
ATOM 1347 C CA . ALA A 1 182 ? -2.367 -2.628 -3.510 1.00 96.19 182 ALA A CA 1
ATOM 1348 C C . ALA A 1 182 ? -1.431 -3.305 -4.526 1.00 96.19 182 ALA A C 1
ATOM 1350 O O . ALA A 1 182 ? -1.306 -4.529 -4.509 1.00 96.19 182 ALA A O 1
ATOM 1351 N N . ILE A 1 183 ? -0.710 -2.529 -5.349 1.00 97.69 183 ILE A N 1
ATOM 1352 C CA . ILE A 1 183 ? 0.247 -3.105 -6.311 1.00 97.69 183 ILE A CA 1
ATOM 1353 C C . ILE A 1 183 ? 1.423 -3.774 -5.583 1.00 97.69 183 ILE A C 1
ATOM 1355 O O . ILE A 1 183 ? 1.827 -4.876 -5.944 1.00 97.69 183 ILE A O 1
ATOM 1359 N N . ARG A 1 184 ? 1.949 -3.161 -4.514 1.00 97.81 184 ARG A N 1
ATOM 1360 C CA . ARG A 1 184 ? 3.023 -3.761 -3.697 1.00 97.81 184 ARG A CA 1
ATOM 1361 C C . ARG A 1 184 ? 2.601 -5.068 -3.039 1.00 97.81 184 ARG A C 1
ATOM 1363 O O . ARG A 1 184 ? 3.388 -6.008 -2.992 1.00 97.81 184 ARG A O 1
ATOM 1370 N N . HIS A 1 185 ? 1.363 -5.139 -2.560 1.00 97.62 185 HIS A N 1
ATOM 1371 C CA . HIS A 1 185 ? 0.804 -6.376 -2.033 1.00 97.62 185 HIS A CA 1
ATOM 1372 C C . HIS A 1 185 ? 0.714 -7.453 -3.125 1.00 97.62 185 HIS A C 1
ATOM 1374 O O . HIS A 1 185 ? 1.176 -8.569 -2.909 1.00 97.62 185 HIS A O 1
ATOM 1380 N N . ALA A 1 186 ? 0.200 -7.115 -4.314 1.00 97.88 186 ALA A N 1
ATOM 1381 C CA . ALA A 1 186 ? 0.138 -8.039 -5.450 1.00 97.88 186 ALA A CA 1
ATOM 1382 C C . ALA A 1 186 ? 1.529 -8.563 -5.856 1.00 97.88 186 ALA A C 1
ATOM 1384 O O . ALA A 1 186 ? 1.699 -9.766 -6.041 1.00 97.88 186 ALA A O 1
ATOM 1385 N N . LEU A 1 187 ? 2.538 -7.684 -5.908 1.00 98.00 187 LEU A N 1
ATOM 1386 C CA . LEU A 1 187 ? 3.936 -8.060 -6.150 1.00 98.00 187 LEU A CA 1
ATOM 1387 C C . LEU A 1 187 ? 4.476 -9.014 -5.077 1.00 98.00 187 LEU A C 1
ATOM 1389 O O . LEU A 1 187 ? 5.166 -9.971 -5.413 1.00 98.00 187 LEU A O 1
ATOM 1393 N N . SER A 1 188 ? 4.155 -8.784 -3.800 1.00 97.56 188 SER A N 1
ATOM 1394 C CA . SER A 1 188 ? 4.590 -9.659 -2.706 1.00 97.56 188 SER A CA 1
ATOM 1395 C C . SER A 1 188 ? 3.957 -11.051 -2.784 1.00 97.56 188 SER A C 1
ATOM 1397 O O . SER A 1 188 ? 4.645 -12.034 -2.517 1.00 97.56 188 SER A O 1
ATOM 1399 N N . VAL A 1 189 ? 2.677 -11.153 -3.160 1.00 97.75 189 VAL A N 1
ATOM 1400 C CA . VAL A 1 189 ? 2.004 -12.449 -3.364 1.00 97.75 189 VAL A CA 1
ATOM 1401 C C . VAL A 1 189 ? 2.595 -13.171 -4.575 1.00 97.75 189 VAL A C 1
ATOM 1403 O O . VAL A 1 189 ? 2.941 -14.344 -4.473 1.00 97.75 189 VAL A O 1
ATOM 1406 N N . TYR A 1 190 ? 2.796 -12.460 -5.691 1.00 97.69 190 TYR A N 1
ATOM 1407 C CA . TYR A 1 190 ? 3.465 -13.007 -6.874 1.00 97.69 190 TYR A CA 1
ATOM 1408 C C . TYR A 1 190 ? 4.855 -13.551 -6.530 1.00 97.69 190 TYR A C 1
ATOM 1410 O O . TYR A 1 190 ? 5.202 -14.664 -6.914 1.00 97.69 190 TYR A O 1
ATOM 1418 N N . GLN A 1 191 ? 5.640 -12.792 -5.762 1.00 97.69 191 GLN A N 1
ATOM 1419 C CA . GLN A 1 191 ? 6.967 -13.211 -5.331 1.00 97.69 191 GLN A CA 1
ATOM 1420 C C . GLN A 1 191 ? 6.916 -14.484 -4.473 1.00 97.69 191 GLN A C 1
ATOM 1422 O O . GLN A 1 191 ? 7.757 -15.364 -4.651 1.00 97.69 191 GLN A O 1
ATOM 1427 N N . GLY A 1 192 ? 5.933 -14.600 -3.574 1.00 97.94 192 GLY A N 1
ATOM 1428 C CA . GLY A 1 192 ? 5.706 -15.816 -2.789 1.00 97.94 192 GLY A CA 1
ATOM 1429 C C . GLY A 1 192 ? 5.422 -17.036 -3.669 1.00 97.94 192 GLY A C 1
ATOM 1430 O O . GLY A 1 192 ? 6.017 -18.092 -3.464 1.00 97.94 192 GLY A O 1
ATOM 1431 N N . ASP A 1 193 ? 4.591 -16.865 -4.697 1.00 97.75 193 ASP A N 1
ATOM 1432 C CA . ASP A 1 193 ? 4.197 -17.939 -5.615 1.00 97.75 193 ASP A CA 1
ATOM 1433 C C . ASP A 1 193 ? 5.307 -18.329 -6.609 1.00 97.75 193 ASP A C 1
ATOM 1435 O O . ASP A 1 193 ? 5.361 -19.473 -7.055 1.00 97.75 193 ASP A O 1
ATOM 1439 N N . GLN A 1 194 ? 6.197 -17.397 -6.963 1.00 97.44 194 GLN A N 1
ATOM 1440 C CA . GLN A 1 194 ? 7.298 -17.603 -7.918 1.00 97.44 194 GLN A CA 1
ATOM 1441 C C . GLN A 1 194 ? 8.650 -17.889 -7.245 1.00 97.44 194 GLN A C 1
ATOM 1443 O O . GLN A 1 194 ? 9.706 -17.689 -7.849 1.00 97.44 194 GLN A O 1
ATOM 1448 N N . GLY A 1 195 ? 8.648 -18.318 -5.980 1.00 97.44 195 GLY A N 1
ATOM 1449 C CA . GLY A 1 195 ? 9.872 -18.713 -5.276 1.00 97.44 195 GLY A CA 1
ATOM 1450 C C . GLY A 1 195 ? 10.876 -17.572 -5.081 1.00 97.44 195 GLY A C 1
ATOM 1451 O O . GLY A 1 195 ? 12.082 -17.801 -5.101 1.00 97.44 195 GLY A O 1
ATOM 1452 N N . GLY A 1 196 ? 10.397 -16.336 -4.921 1.00 96.94 196 GLY A N 1
ATOM 1453 C CA . GLY A 1 196 ? 11.237 -15.158 -4.699 1.00 96.94 196 GLY A CA 1
ATOM 1454 C C . GLY A 1 196 ? 11.527 -14.322 -5.949 1.00 96.94 196 GLY A C 1
ATOM 1455 O O . GLY A 1 196 ? 12.061 -13.219 -5.813 1.00 96.94 196 GLY A O 1
ATOM 1456 N N . ALA A 1 197 ? 11.158 -14.785 -7.148 1.00 97.38 197 ALA A N 1
ATOM 1457 C CA . ALA A 1 197 ? 11.423 -14.059 -8.388 1.00 97.38 197 ALA A CA 1
ATOM 1458 C C . ALA A 1 197 ? 10.486 -12.850 -8.582 1.00 97.38 197 ALA A C 1
ATOM 1460 O O . ALA A 1 197 ? 9.263 -12.963 -8.493 1.00 97.38 197 ALA A O 1
ATOM 1461 N N . HIS A 1 198 ? 11.062 -11.688 -8.910 1.00 97.56 198 HIS A N 1
ATOM 1462 C CA . HIS A 1 198 ? 10.305 -10.501 -9.319 1.00 97.56 198 HIS A CA 1
ATOM 1463 C C . HIS A 1 198 ? 9.943 -10.563 -10.810 1.00 97.56 198 HIS A C 1
ATOM 1465 O O . HIS A 1 198 ? 10.779 -10.991 -11.617 1.00 97.56 198 HIS A O 1
ATOM 1471 N N . PRO A 1 199 ? 8.743 -10.101 -11.203 1.00 97.31 199 PRO A N 1
ATOM 1472 C CA . PRO A 1 199 ? 8.350 -10.090 -12.604 1.00 97.31 199 PRO A CA 1
ATOM 1473 C C . PRO A 1 199 ? 9.207 -9.113 -13.419 1.00 97.31 199 PRO A C 1
ATOM 1475 O O . PRO A 1 199 ? 9.701 -8.112 -12.896 1.00 97.31 199 PRO A O 1
ATOM 1478 N N . ALA A 1 200 ? 9.365 -9.379 -14.717 1.00 97.25 200 ALA A N 1
ATOM 1479 C CA . ALA A 1 200 ? 10.049 -8.452 -15.624 1.00 97.25 200 ALA A CA 1
ATOM 1480 C C . ALA A 1 200 ? 9.268 -7.138 -15.793 1.00 97.25 200 ALA A C 1
ATOM 1482 O O . ALA A 1 200 ? 9.871 -6.078 -15.947 1.00 97.25 200 ALA A O 1
ATOM 1483 N N . SER A 1 201 ? 7.935 -7.205 -15.717 1.00 96.94 201 SER A N 1
ATOM 1484 C CA . SER A 1 201 ? 7.054 -6.046 -15.806 1.00 96.94 201 SER A CA 1
ATOM 1485 C C . SER A 1 201 ? 5.765 -6.251 -14.983 1.00 96.94 201 SER A C 1
ATOM 1487 O O . SER A 1 201 ? 5.315 -7.395 -14.834 1.00 96.94 201 SER A O 1
ATOM 1489 N N . PRO A 1 202 ? 5.146 -5.197 -14.416 1.00 95.81 202 PRO A N 1
ATOM 1490 C CA . PRO A 1 202 ? 3.929 -5.326 -13.605 1.00 95.81 202 PRO A CA 1
ATOM 1491 C C . PRO A 1 202 ? 2.689 -5.808 -14.364 1.00 95.81 202 PRO A C 1
ATOM 1493 O O . PRO A 1 202 ? 1.752 -6.294 -13.738 1.00 95.81 202 PRO A O 1
ATOM 1496 N N . GLU A 1 203 ? 2.672 -5.734 -15.694 1.00 96.19 203 GLU A N 1
ATOM 1497 C CA . GLU A 1 203 ? 1.584 -6.254 -16.533 1.00 96.19 203 GLU A CA 1
ATOM 1498 C C . GLU A 1 203 ? 1.431 -7.772 -16.386 1.00 96.19 203 GLU A C 1
ATOM 1500 O O . GLU A 1 203 ? 0.331 -8.299 -16.523 1.00 96.19 203 GLU A O 1
ATOM 1505 N N . THR A 1 204 ? 2.503 -8.479 -16.017 1.00 96.75 204 THR A N 1
ATOM 1506 C CA . THR A 1 204 ? 2.443 -9.915 -15.693 1.00 96.75 204 THR A CA 1
ATOM 1507 C C . THR A 1 204 ? 1.518 -10.224 -14.510 1.00 96.75 204 THR A C 1
ATOM 1509 O O . THR A 1 204 ? 0.972 -11.321 -14.434 1.00 96.75 204 THR A O 1
ATOM 1512 N N . LEU A 1 205 ? 1.276 -9.256 -13.615 1.00 96.50 205 LEU A N 1
ATOM 1513 C CA . LEU A 1 205 ? 0.348 -9.403 -12.487 1.00 96.50 205 LEU A CA 1
ATOM 1514 C C . LEU A 1 205 ? -1.121 -9.434 -12.929 1.00 96.50 205 LEU A C 1
ATOM 1516 O O . LEU A 1 205 ? -1.973 -9.882 -12.159 1.00 96.50 205 LEU A O 1
ATOM 1520 N N . LEU A 1 206 ? -1.406 -8.940 -14.139 1.00 96.88 206 LEU A N 1
ATOM 1521 C CA . LEU A 1 206 ? -2.742 -8.919 -14.736 1.00 96.88 206 LEU A CA 1
ATOM 1522 C C . LEU A 1 206 ? -3.100 -10.242 -15.414 1.00 96.88 206 LEU A C 1
ATOM 1524 O O . LEU A 1 206 ? -4.272 -10.471 -15.709 1.00 96.88 206 LEU A O 1
ATOM 1528 N N . VAL A 1 207 ? -2.111 -11.107 -15.670 1.00 92.56 207 VAL A N 1
ATOM 1529 C CA . VAL A 1 207 ? -2.339 -12.405 -16.310 1.00 92.56 207 VAL A CA 1
ATOM 1530 C C . VAL A 1 207 ? -3.271 -13.223 -15.416 1.00 92.56 207 VAL A C 1
ATOM 1532 O O . VAL A 1 207 ? -3.032 -13.391 -14.218 1.00 92.56 207 VAL A O 1
ATOM 1535 N N . ASP A 1 208 ? -4.392 -13.642 -16.000 1.00 90.69 208 ASP A N 1
ATOM 1536 C CA . ASP A 1 208 ? -5.486 -14.374 -15.350 1.00 90.69 208 ASP A CA 1
ATOM 1537 C C . ASP A 1 208 ? -6.192 -13.631 -14.200 1.00 90.69 208 ASP A C 1
ATOM 1539 O O . ASP A 1 208 ? -7.002 -14.218 -13.482 1.00 90.69 208 ASP A O 1
ATOM 1543 N N . GLY A 1 209 ? -5.898 -12.339 -13.994 1.00 93.06 209 GLY A N 1
ATOM 1544 C CA . GLY A 1 209 ? -6.482 -11.522 -12.924 1.00 93.06 209 GLY A CA 1
ATOM 1545 C C . GLY A 1 209 ? -6.203 -12.039 -11.506 1.00 93.06 209 GLY A C 1
ATOM 1546 O O . GLY A 1 209 ? -6.863 -11.611 -10.560 1.00 93.06 209 GLY A O 1
ATOM 1547 N N . LYS A 1 210 ? -5.245 -12.963 -11.343 1.00 96.12 210 LYS A N 1
ATOM 1548 C CA . LYS A 1 210 ? -4.984 -13.661 -10.076 1.00 96.12 210 LYS A CA 1
ATOM 1549 C C . LYS A 1 210 ? -4.422 -12.731 -8.999 1.00 96.12 210 LYS A C 1
ATOM 1551 O O . LYS A 1 210 ? -4.830 -12.816 -7.843 1.00 96.12 210 LYS A O 1
ATOM 1556 N N . TYR A 1 211 ? -3.468 -11.873 -9.364 1.00 97.19 211 TYR A N 1
ATOM 1557 C CA . TYR A 1 211 ? -2.767 -10.998 -8.414 1.00 97.19 211 TYR A CA 1
ATOM 1558 C C . TYR A 1 211 ? -3.315 -9.574 -8.434 1.00 97.19 211 TYR A C 1
ATOM 1560 O O . TYR A 1 211 ? -3.409 -8.926 -7.390 1.00 97.19 211 TYR A O 1
ATOM 1568 N N . LEU A 1 212 ? -3.675 -9.083 -9.620 1.00 97.44 212 LEU A N 1
ATOM 1569 C CA . LEU A 1 212 ? -4.232 -7.756 -9.814 1.00 97.44 212 LEU A CA 1
ATOM 1570 C C . LEU A 1 212 ? -5.246 -7.787 -10.965 1.00 97.44 212 LEU A C 1
ATOM 1572 O O . LEU A 1 212 ? -4.944 -8.290 -12.040 1.00 97.44 212 LEU A O 1
ATOM 1576 N N . ALA A 1 213 ? -6.441 -7.232 -10.758 1.00 97.38 213 ALA A N 1
ATOM 1577 C CA . ALA A 1 213 ? -7.462 -7.174 -11.810 1.00 97.38 213 ALA A CA 1
ATOM 1578 C C . ALA A 1 213 ? -7.177 -6.074 -12.847 1.00 97.38 213 ALA A C 1
ATOM 1580 O O . ALA A 1 213 ? -7.444 -6.238 -14.032 1.00 97.38 213 ALA A O 1
ATOM 1581 N N . VAL A 1 214 ? -6.651 -4.932 -12.395 1.00 97.62 214 VAL A N 1
ATOM 1582 C CA . VAL A 1 214 ? -6.321 -3.774 -13.232 1.00 97.62 214 VAL A CA 1
ATOM 1583 C C . VAL A 1 214 ? -5.247 -2.935 -12.546 1.00 97.62 214 VAL A C 1
ATOM 1585 O O . VAL A 1 214 ? -5.241 -2.820 -11.317 1.00 97.62 214 VAL A O 1
ATOM 1588 N N . ILE A 1 215 ? -4.352 -2.322 -13.322 1.00 97.94 215 ILE A N 1
ATOM 1589 C CA . ILE A 1 215 ? -3.403 -1.338 -12.790 1.00 97.94 215 ILE A CA 1
ATOM 1590 C C . ILE A 1 215 ? -4.184 -0.056 -12.466 1.00 97.94 215 ILE A C 1
ATOM 1592 O O . ILE A 1 215 ? -4.786 0.534 -13.367 1.00 97.94 215 ILE A O 1
ATOM 1596 N N . PRO A 1 216 ? -4.221 0.381 -11.195 1.00 97.56 216 PRO A N 1
ATOM 1597 C CA . PRO A 1 216 ? -5.021 1.529 -10.799 1.00 97.56 216 PRO A CA 1
ATOM 1598 C C . PRO A 1 216 ? -4.474 2.830 -11.400 1.00 97.56 216 PRO A C 1
ATOM 1600 O O . PRO A 1 216 ? -3.271 3.078 -11.383 1.00 97.56 216 PRO A O 1
ATOM 1603 N N . THR A 1 217 ? -5.368 3.696 -11.870 1.00 97.50 217 THR A N 1
ATOM 1604 C CA . THR A 1 217 ? -5.022 5.024 -12.398 1.00 97.50 217 THR A CA 1
ATOM 1605 C C . THR A 1 217 ? -4.571 5.957 -11.279 1.00 97.50 217 THR A C 1
ATOM 1607 O O . THR A 1 217 ? -5.255 6.076 -10.262 1.00 97.50 217 THR A O 1
ATOM 1610 N N . LEU A 1 218 ? -3.439 6.635 -11.444 1.00 95.56 218 LEU A N 1
ATOM 1611 C CA . LEU A 1 218 ? -2.996 7.725 -10.577 1.00 95.56 218 LEU A CA 1
ATOM 1612 C C . LEU A 1 218 ? -3.782 8.996 -10.884 1.00 95.56 218 LEU A C 1
ATOM 1614 O O . LEU A 1 218 ? -3.982 9.339 -12.041 1.00 95.56 218 LEU A O 1
ATOM 1618 N N . GLU A 1 219 ? -4.219 9.703 -9.845 1.00 93.69 219 GLU A N 1
ATOM 1619 C CA . GLU A 1 219 ? -5.025 10.925 -9.970 1.00 93.69 219 GLU A CA 1
ATOM 1620 C C . GLU A 1 219 ? -4.536 11.992 -8.984 1.00 93.69 219 GLU A C 1
ATOM 1622 O O . GLU A 1 219 ? -3.910 11.676 -7.969 1.00 93.69 219 GLU A O 1
ATOM 1627 N N . GLY A 1 220 ? -4.830 13.266 -9.253 1.00 88.12 220 GLY A N 1
ATOM 1628 C CA . GLY A 1 220 ? -4.508 14.369 -8.337 1.00 88.12 220 GLY A CA 1
ATOM 1629 C C . GLY A 1 220 ? -3.009 14.653 -8.180 1.00 88.12 220 GLY A C 1
ATOM 1630 O O . GLY A 1 220 ? -2.602 15.244 -7.181 1.00 88.12 220 GLY A O 1
ATOM 1631 N N . LEU A 1 221 ? -2.187 14.193 -9.124 1.00 90.62 221 LEU A N 1
ATOM 1632 C CA . LEU A 1 221 ? -0.811 14.653 -9.317 1.00 90.62 221 LEU A CA 1
ATOM 1633 C C . LEU A 1 221 ? -0.829 15.892 -10.235 1.00 90.62 221 LEU A C 1
ATOM 1635 O O . LEU A 1 221 ? -1.836 16.116 -10.907 1.00 90.62 221 LEU A O 1
ATOM 1639 N N . PRO A 1 222 ? 0.251 16.690 -10.310 1.00 92.88 222 PRO A N 1
ATOM 1640 C CA . PRO A 1 222 ? 0.399 17.771 -11.296 1.00 92.88 222 PRO A CA 1
ATOM 1641 C C . PRO A 1 222 ? 0.651 17.230 -12.720 1.00 92.88 222 PRO A C 1
ATOM 1643 O O . PRO A 1 222 ? 1.465 17.752 -13.468 1.00 92.88 222 PRO A O 1
ATOM 1646 N N . HIS A 1 223 ? -0.057 16.159 -13.073 1.00 93.38 223 HIS A N 1
ATOM 1647 C CA . HIS A 1 223 ? 0.022 15.395 -14.309 1.00 93.38 223 HIS A CA 1
ATOM 1648 C C . HIS A 1 223 ? -1.385 14.911 -14.669 1.00 93.38 223 HIS A C 1
ATOM 1650 O O . HIS A 1 223 ? -2.256 14.803 -13.798 1.00 93.38 223 HIS A O 1
ATOM 1656 N N . ALA A 1 224 ? -1.620 14.601 -15.943 1.00 95.88 224 ALA A N 1
ATOM 1657 C CA . ALA A 1 224 ? -2.875 13.977 -16.351 1.00 95.88 224 ALA A CA 1
ATOM 1658 C C . ALA A 1 224 ? -3.036 12.600 -15.672 1.00 95.88 224 ALA A C 1
ATOM 1660 O O . ALA A 1 224 ? -2.034 11.908 -15.465 1.00 95.88 224 ALA A O 1
ATOM 1661 N N . PRO A 1 225 ? -4.269 12.175 -15.332 1.00 96.00 225 PRO A N 1
ATOM 1662 C CA . PRO A 1 225 ? -4.487 10.850 -14.776 1.00 96.00 225 PRO A CA 1
ATOM 1663 C C . PRO A 1 225 ? -3.919 9.755 -15.681 1.00 96.00 225 PRO A C 1
ATOM 1665 O O . PRO A 1 225 ? -4.209 9.726 -16.876 1.00 96.00 225 PRO A O 1
ATOM 1668 N N . SER A 1 226 ? -3.114 8.857 -15.114 1.00 97.19 226 SER A N 1
ATOM 1669 C CA . SER A 1 226 ? -2.388 7.835 -15.873 1.00 97.19 226 SER A CA 1
ATOM 1670 C C . SER A 1 226 ? -2.295 6.527 -15.095 1.00 97.19 226 SER A C 1
ATOM 1672 O O . SER A 1 226 ? -2.078 6.521 -13.885 1.00 97.19 226 SER A O 1
ATOM 1674 N N . ASN A 1 227 ? -2.471 5.402 -15.783 1.00 97.25 227 ASN A N 1
ATOM 1675 C CA . ASN A 1 227 ? -2.204 4.058 -15.265 1.00 97.25 227 ASN A CA 1
ATOM 1676 C C . ASN A 1 227 ? -0.975 3.414 -15.930 1.00 97.25 227 ASN A C 1
ATOM 1678 O O . ASN A 1 227 ? -0.709 2.236 -15.701 1.00 97.25 227 ASN A O 1
ATOM 1682 N N . THR A 1 228 ? -0.235 4.174 -16.740 1.00 97.94 228 THR A N 1
ATOM 1683 C CA . THR A 1 228 ? 0.950 3.692 -17.451 1.00 97.94 228 THR A CA 1
ATOM 1684 C C . THR A 1 228 ? 2.053 3.323 -16.468 1.00 97.94 228 THR A C 1
ATOM 1686 O O . THR A 1 228 ? 2.300 4.043 -15.497 1.00 97.94 228 THR A O 1
ATOM 1689 N N . VAL A 1 229 ? 2.731 2.210 -16.744 1.00 98.12 229 VAL A N 1
ATOM 1690 C CA . VAL A 1 229 ? 3.932 1.789 -16.026 1.00 98.12 229 VAL A CA 1
ATOM 1691 C C . VAL A 1 229 ? 5.151 2.037 -16.905 1.00 98.12 229 VAL A C 1
ATOM 1693 O O . VAL A 1 229 ? 5.247 1.518 -18.014 1.00 98.12 229 VAL A O 1
ATOM 1696 N N . THR A 1 230 ? 6.104 2.802 -16.390 1.00 98.19 230 THR A N 1
ATOM 1697 C CA . THR A 1 230 ? 7.405 3.026 -17.017 1.00 98.19 230 THR A CA 1
ATOM 1698 C C . THR A 1 230 ? 8.437 2.111 -16.363 1.00 98.19 230 THR A C 1
ATOM 1700 O O . THR A 1 230 ? 8.576 2.079 -15.135 1.00 98.19 230 THR A O 1
ATOM 1703 N N . LEU A 1 231 ? 9.163 1.353 -17.185 1.00 98.19 231 LEU A N 1
ATOM 1704 C CA . LEU A 1 231 ? 10.238 0.476 -16.729 1.00 98.19 231 LEU A CA 1
ATOM 1705 C C . LEU A 1 231 ? 11.534 1.274 -16.589 1.00 98.19 231 LEU A C 1
ATOM 1707 O O . LEU A 1 231 ? 12.000 1.904 -17.538 1.00 98.19 231 LEU A O 1
ATOM 1711 N N . TYR A 1 232 ? 12.125 1.217 -15.404 1.00 98.19 232 TYR A N 1
ATOM 1712 C CA . TYR A 1 232 ? 13.370 1.888 -15.074 1.00 98.19 232 TYR A CA 1
ATOM 1713 C C . TYR A 1 232 ? 14.493 0.886 -14.836 1.00 98.19 232 TYR A C 1
ATOM 1715 O O . TYR A 1 232 ? 14.277 -0.208 -14.306 1.00 98.19 232 TYR A O 1
ATOM 1723 N N . ARG A 1 233 ? 15.718 1.302 -15.178 1.00 97.62 233 ARG A N 1
ATOM 1724 C CA . ARG A 1 233 ? 16.923 0.564 -14.782 1.00 97.62 233 ARG A CA 1
ATOM 1725 C C . ARG A 1 233 ? 17.236 0.723 -13.295 1.00 97.62 233 ARG A C 1
ATOM 1727 O O . ARG A 1 233 ? 17.618 -0.238 -12.655 1.00 97.62 233 ARG A O 1
ATOM 1734 N N . SER A 1 234 ? 17.013 1.915 -12.750 1.00 97.12 234 SER A N 1
ATOM 1735 C CA . SER A 1 234 ? 17.244 2.246 -11.343 1.00 97.12 234 SER A CA 1
ATOM 1736 C C . SER A 1 234 ? 16.135 3.155 -10.817 1.00 97.12 234 SER A C 1
ATOM 1738 O O . SER A 1 234 ? 15.333 3.690 -11.584 1.00 97.12 234 SER A O 1
ATOM 1740 N N . ARG A 1 235 ? 16.061 3.358 -9.498 1.00 94.94 235 ARG A N 1
ATOM 1741 C CA . ARG A 1 235 ? 15.030 4.197 -8.865 1.00 94.94 235 ARG A CA 1
ATOM 1742 C C . ARG A 1 235 ? 15.279 5.702 -9.071 1.00 94.94 235 ARG A C 1
ATOM 1744 O O . ARG A 1 235 ? 15.539 6.443 -8.124 1.00 94.94 235 ARG A O 1
ATOM 1751 N N . THR A 1 236 ? 15.180 6.169 -10.311 1.00 96.06 236 THR A N 1
ATOM 1752 C CA . THR A 1 236 ? 15.291 7.585 -10.688 1.00 96.06 236 THR A CA 1
ATOM 1753 C C . THR A 1 236 ? 13.993 8.029 -11.366 1.00 96.06 236 THR A C 1
ATOM 1755 O O . THR A 1 236 ? 13.733 7.582 -12.479 1.00 96.06 236 THR A O 1
ATOM 1758 N N . PRO A 1 237 ? 13.155 8.864 -10.719 1.00 95.44 237 PRO A N 1
ATOM 1759 C CA . PRO A 1 237 ? 11.888 9.291 -11.306 1.00 95.44 237 PRO A CA 1
ATOM 1760 C C . PRO A 1 237 ? 12.118 10.138 -12.566 1.00 95.44 237 PRO A C 1
ATOM 1762 O O . PRO A 1 237 ? 12.926 11.064 -12.552 1.00 95.44 237 PRO A O 1
ATOM 1765 N N . GLY A 1 238 ? 11.403 9.812 -13.643 1.00 97.00 238 GLY A N 1
ATOM 1766 C CA . GLY A 1 238 ? 11.366 10.554 -14.905 1.00 97.00 238 GLY A CA 1
ATOM 1767 C C . GLY A 1 238 ? 10.215 11.559 -15.012 1.00 97.00 238 GLY A C 1
ATOM 1768 O O . GLY A 1 238 ? 10.109 12.216 -16.040 1.00 97.00 238 GLY A O 1
ATOM 1769 N N . ASP A 1 239 ? 9.385 11.691 -13.972 1.00 97.06 239 ASP A N 1
ATOM 1770 C CA . ASP A 1 239 ? 8.260 12.637 -13.899 1.00 97.06 239 ASP A CA 1
ATOM 1771 C C . ASP A 1 239 ? 7.157 12.402 -14.944 1.00 97.06 239 ASP A C 1
ATOM 1773 O O . ASP A 1 239 ? 6.549 13.343 -15.443 1.00 97.06 239 ASP A O 1
ATOM 1777 N N . THR A 1 240 ? 6.868 11.143 -15.281 1.00 97.56 240 THR A N 1
ATOM 1778 C CA . THR A 1 240 ? 5.809 10.809 -16.251 1.00 97.56 240 THR A CA 1
ATOM 1779 C C . THR A 1 240 ? 4.391 10.961 -15.692 1.00 97.56 240 THR A C 1
ATOM 1781 O O . THR A 1 240 ? 3.422 10.906 -16.449 1.00 97.56 240 THR A O 1
ATOM 1784 N N . GLY A 1 241 ? 4.237 11.090 -14.369 1.00 95.56 241 GLY A N 1
ATOM 1785 C CA . GLY A 1 241 ? 2.936 11.086 -13.694 1.00 95.56 241 GLY A CA 1
ATOM 1786 C C . GLY A 1 241 ? 2.289 9.699 -13.586 1.00 95.56 241 GLY A C 1
ATOM 1787 O O . GLY A 1 241 ? 1.163 9.589 -13.097 1.00 95.56 241 GLY A O 1
ATOM 1788 N N . GLY A 1 242 ? 2.991 8.652 -14.031 1.00 97.31 242 GLY A N 1
ATOM 1789 C CA . GLY A 1 242 ? 2.575 7.253 -13.980 1.00 97.31 242 GLY A CA 1
ATOM 1790 C C . GLY A 1 242 ? 3.225 6.458 -12.843 1.00 97.31 242 GLY A C 1
ATOM 1791 O O . GLY A 1 242 ? 3.711 6.996 -11.842 1.00 97.31 242 GLY A O 1
ATOM 1792 N N . TRP A 1 243 ? 3.222 5.138 -12.993 1.00 98.25 243 TRP A N 1
ATOM 1793 C CA . TRP A 1 243 ? 3.935 4.220 -12.109 1.00 98.25 243 TRP A CA 1
ATOM 1794 C C . TRP A 1 243 ? 5.359 3.999 -12.621 1.00 98.25 243 TRP A C 1
ATOM 1796 O O . TRP A 1 243 ? 5.559 3.747 -13.804 1.00 98.25 243 TRP A O 1
ATOM 1806 N N . GLY A 1 244 ? 6.348 4.034 -11.734 1.00 98.19 244 GLY A N 1
ATOM 1807 C CA . GLY A 1 244 ? 7.714 3.609 -12.037 1.00 98.19 244 GLY A CA 1
ATOM 1808 C C . GLY A 1 244 ? 7.980 2.221 -11.469 1.00 98.19 244 GLY A C 1
ATOM 1809 O O . GLY A 1 244 ? 7.649 1.963 -10.310 1.00 98.19 244 GLY A O 1
ATOM 1810 N N . TYR A 1 245 ? 8.580 1.330 -12.257 1.00 98.50 245 TYR A N 1
ATOM 1811 C CA . TYR A 1 245 ? 8.973 -0.012 -11.820 1.00 98.50 245 TYR A CA 1
ATOM 1812 C C . TYR A 1 245 ? 10.439 -0.290 -12.148 1.00 98.50 245 TYR A C 1
ATOM 1814 O O . TYR A 1 245 ? 10.853 -0.143 -13.294 1.00 98.50 245 TYR A O 1
ATOM 1822 N N . VAL A 1 246 ? 11.223 -0.710 -11.154 1.00 98.38 246 VAL A N 1
ATOM 1823 C CA . VAL A 1 246 ? 12.635 -1.073 -11.351 1.00 98.38 246 VAL A CA 1
ATOM 1824 C C . VAL A 1 246 ? 12.716 -2.516 -11.850 1.00 98.38 246 VAL A C 1
ATOM 1826 O O . VAL A 1 246 ? 12.525 -3.461 -11.081 1.00 98.38 246 VAL A O 1
ATOM 1829 N N . SER A 1 247 ? 12.973 -2.694 -13.147 1.00 97.69 247 SER A N 1
ATOM 1830 C CA . SER A 1 247 ? 12.987 -4.011 -13.802 1.00 97.69 247 SER A CA 1
ATOM 1831 C C . SER A 1 247 ? 14.384 -4.616 -13.954 1.00 97.69 247 SER A C 1
ATOM 1833 O O . SER A 1 247 ? 14.498 -5.787 -14.318 1.00 97.69 247 SER A O 1
ATOM 1835 N N . ASP A 1 248 ? 15.444 -3.836 -13.725 1.00 97.81 248 ASP A N 1
ATOM 1836 C CA . ASP A 1 248 ? 16.821 -4.290 -13.934 1.00 97.81 248 ASP A CA 1
ATOM 1837 C C . ASP A 1 248 ? 17.186 -5.416 -12.955 1.00 97.81 248 ASP A C 1
ATOM 1839 O O . ASP A 1 248 ? 17.071 -5.237 -11.740 1.00 97.81 248 ASP A O 1
ATOM 1843 N N . PRO A 1 249 ? 17.625 -6.589 -13.447 1.00 97.00 249 PRO A N 1
ATOM 1844 C CA . PRO A 1 249 ? 18.012 -7.696 -12.589 1.00 97.00 249 PRO A CA 1
ATOM 1845 C C . PRO A 1 249 ? 19.239 -7.418 -11.713 1.00 97.00 249 PRO A C 1
ATOM 1847 O O . PRO A 1 249 ? 19.434 -8.149 -10.743 1.00 97.00 249 PRO A O 1
ATOM 1850 N N . SER A 1 250 ? 20.058 -6.423 -12.065 1.00 97.50 250 SER A N 1
ATOM 1851 C CA . SER A 1 250 ? 21.296 -6.065 -11.363 1.00 97.50 250 SER A CA 1
ATOM 1852 C C . SER A 1 250 ? 21.127 -4.975 -10.300 1.00 97.50 250 SER A C 1
ATOM 1854 O O . SER A 1 250 ? 22.023 -4.790 -9.477 1.00 97.50 250 SER A O 1
ATOM 1856 N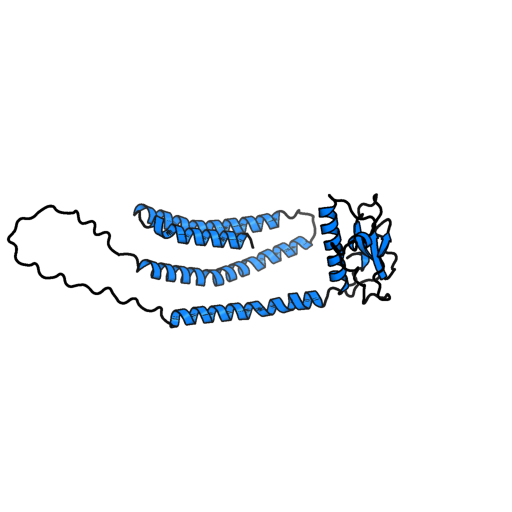 N . ASP A 1 251 ? 19.991 -4.274 -10.287 1.00 97.94 251 ASP A N 1
ATOM 1857 C CA . ASP A 1 251 ? 19.722 -3.192 -9.341 1.00 97.94 251 ASP A CA 1
ATOM 1858 C C . ASP A 1 251 ? 19.203 -3.743 -7.998 1.00 97.94 251 ASP A C 1
ATOM 1860 O O . ASP A 1 251 ? 18.393 -4.673 -7.948 1.00 97.94 251 ASP A O 1
ATOM 1864 N N . ALA A 1 252 ? 19.662 -3.169 -6.883 1.00 97.06 252 ALA A N 1
ATOM 1865 C CA . ALA A 1 252 ? 19.250 -3.588 -5.540 1.00 97.06 252 ALA A CA 1
ATOM 1866 C C . ALA A 1 252 ? 17.769 -3.283 -5.241 1.00 97.06 252 ALA A C 1
ATOM 1868 O O . ALA A 1 252 ? 17.166 -3.924 -4.382 1.00 97.06 252 ALA A O 1
ATOM 1869 N N . ASP A 1 253 ? 17.178 -2.323 -5.954 1.00 97.12 253 ASP A N 1
ATOM 1870 C CA . ASP A 1 253 ? 15.764 -1.970 -5.896 1.00 97.12 253 ASP A CA 1
ATOM 1871 C C . ASP A 1 253 ? 14.912 -2.753 -6.909 1.00 97.12 253 ASP A C 1
ATOM 1873 O O . ASP A 1 253 ? 13.744 -2.406 -7.102 1.00 97.12 253 ASP A O 1
ATOM 1877 N N . ARG A 1 254 ? 15.433 -3.816 -7.545 1.00 97.69 254 ARG A N 1
ATOM 1878 C CA . ARG A 1 254 ? 14.651 -4.671 -8.453 1.00 97.69 254 ARG A CA 1
ATOM 1879 C C . ARG A 1 254 ? 13.306 -5.059 -7.838 1.00 97.69 254 ARG A C 1
ATOM 1881 O O . ARG A 1 254 ? 13.225 -5.539 -6.711 1.00 97.69 254 ARG A O 1
ATOM 1888 N N . GLY A 1 255 ? 12.235 -4.892 -8.610 1.00 97.38 255 GLY A N 1
ATOM 1889 C CA . GLY A 1 255 ? 10.879 -5.210 -8.171 1.00 97.38 255 GLY A CA 1
ATOM 1890 C C . GLY A 1 255 ? 10.202 -4.099 -7.370 1.00 97.38 255 GLY A C 1
ATOM 1891 O O . GLY A 1 255 ? 9.024 -4.218 -7.024 1.00 97.38 255 GLY A O 1
ATOM 1892 N N . ARG A 1 256 ? 10.903 -2.996 -7.085 1.00 97.69 256 ARG A N 1
ATOM 1893 C CA . ARG A 1 256 ? 10.315 -1.833 -6.429 1.00 97.69 256 ARG A CA 1
ATOM 1894 C C . ARG A 1 256 ? 9.428 -1.076 -7.412 1.00 97.69 256 ARG A C 1
ATOM 1896 O O . ARG A 1 256 ? 9.871 -0.639 -8.472 1.00 97.69 256 ARG A O 1
ATOM 1903 N N . ILE A 1 257 ? 8.186 -0.854 -6.994 1.00 98.12 257 ILE A N 1
ATOM 1904 C CA . ILE A 1 257 ? 7.254 0.068 -7.642 1.00 98.12 257 ILE A CA 1
ATOM 1905 C C . ILE A 1 257 ? 7.136 1.368 -6.837 1.00 98.12 257 ILE A C 1
ATOM 1907 O O . ILE A 1 257 ? 7.106 1.345 -5.597 1.00 98.12 257 ILE A O 1
ATOM 1911 N N . PHE A 1 258 ? 7.074 2.499 -7.532 1.00 97.62 258 PHE A N 1
ATOM 1912 C CA . PHE A 1 258 ? 6.966 3.842 -6.964 1.00 97.62 258 PHE A CA 1
ATOM 1913 C C . PHE A 1 258 ? 6.081 4.743 -7.842 1.00 97.62 258 PHE A C 1
ATOM 1915 O O . PHE A 1 258 ? 5.707 4.376 -8.954 1.00 97.62 258 PHE A O 1
ATOM 1922 N N . ILE A 1 259 ? 5.709 5.915 -7.323 1.00 97.31 259 ILE A N 1
ATOM 1923 C CA . ILE A 1 259 ? 4.989 6.939 -8.094 1.00 97.31 259 ILE A CA 1
ATOM 1924 C C . ILE A 1 259 ? 6.027 7.747 -8.868 1.00 97.31 259 ILE A C 1
ATOM 1926 O O . ILE A 1 259 ? 6.870 8.401 -8.251 1.00 97.31 259 ILE A O 1
ATOM 1930 N N . ASP A 1 260 ? 5.974 7.711 -10.196 1.00 97.69 260 ASP A N 1
ATOM 1931 C CA . ASP A 1 260 ? 6.931 8.415 -11.039 1.00 97.69 260 ASP A CA 1
ATOM 1932 C C . ASP A 1 260 ? 6.565 9.899 -11.184 1.00 97.69 260 ASP A C 1
ATOM 1934 O O . ASP A 1 260 ? 5.958 10.346 -12.156 1.00 97.69 260 ASP A O 1
ATOM 1938 N N . CYS A 1 261 ? 6.893 10.662 -10.145 1.00 96.12 261 CYS A N 1
ATOM 1939 C CA . CYS A 1 261 ? 6.648 12.091 -10.073 1.00 96.12 261 CYS A CA 1
ATOM 1940 C C . CYS A 1 261 ? 7.741 12.756 -9.228 1.00 96.12 261 CYS A C 1
ATOM 1942 O O . CYS A 1 261 ? 8.043 12.309 -8.114 1.00 96.12 261 CYS A O 1
ATOM 1944 N N . THR A 1 262 ? 8.336 13.821 -9.763 1.00 97.12 262 THR A N 1
ATOM 1945 C CA . THR A 1 262 ? 9.396 14.599 -9.096 1.00 97.12 262 THR A CA 1
ATOM 1946 C C . THR A 1 262 ? 8.840 15.647 -8.133 1.00 97.12 262 THR A C 1
ATOM 1948 O O . THR A 1 262 ? 9.566 16.165 -7.286 1.00 97.12 262 THR A O 1
ATOM 1951 N N . HIS A 1 263 ? 7.539 15.922 -8.209 1.00 95.44 263 HIS A N 1
ATOM 1952 C CA . HIS A 1 263 ? 6.863 16.875 -7.343 1.00 95.44 263 HIS A CA 1
ATOM 1953 C C . HIS A 1 263 ? 6.709 16.348 -5.910 1.00 95.44 263 HIS A C 1
ATOM 1955 O O . HIS A 1 263 ? 6.842 15.153 -5.617 1.00 95.44 263 HIS A O 1
ATOM 1961 N N . THR A 1 264 ? 6.384 17.258 -4.998 1.00 93.75 264 THR A N 1
ATOM 1962 C CA . THR A 1 264 ? 6.111 16.953 -3.596 1.00 93.75 264 THR A CA 1
ATOM 1963 C C . THR A 1 264 ? 4.614 16.858 -3.321 1.00 93.75 264 THR A C 1
ATOM 1965 O O . THR A 1 264 ? 3.776 17.396 -4.047 1.00 93.75 264 THR A O 1
ATOM 1968 N N . ASP A 1 265 ? 4.259 16.123 -2.272 1.00 90.19 265 ASP A N 1
ATOM 1969 C CA . ASP A 1 265 ? 2.911 16.146 -1.726 1.00 90.19 265 ASP A CA 1
ATOM 1970 C C . ASP A 1 265 ? 2.651 17.424 -0.911 1.00 90.19 265 ASP A C 1
ATOM 1972 O O . ASP A 1 265 ? 3.535 18.258 -0.709 1.00 90.19 265 ASP A O 1
ATOM 1976 N N . SER A 1 266 ? 1.433 17.568 -0.382 1.00 85.69 266 SER A N 1
ATOM 1977 C CA . SER A 1 266 ? 1.049 18.716 0.454 1.00 85.69 266 SER A CA 1
ATOM 1978 C C . SER A 1 266 ? 1.857 18.860 1.752 1.00 85.69 266 SER A C 1
ATOM 1980 O O . SER A 1 266 ? 1.732 19.870 2.438 1.00 85.69 266 SER A O 1
ATOM 1982 N N . LYS A 1 267 ? 2.682 17.866 2.102 1.00 87.25 267 LYS A N 1
ATOM 1983 C CA . LYS A 1 267 ? 3.589 17.870 3.256 1.00 87.25 267 LYS A CA 1
ATOM 1984 C C . LYS A 1 267 ? 5.050 18.086 2.845 1.00 87.25 267 LYS A C 1
ATOM 1986 O O . LYS A 1 267 ? 5.934 17.945 3.685 1.00 87.25 267 LYS A O 1
ATOM 1991 N N . GLY A 1 268 ? 5.317 18.395 1.575 1.00 89.69 268 GLY A N 1
ATOM 1992 C CA . GLY A 1 268 ? 6.664 18.610 1.051 1.00 89.69 268 GLY A CA 1
ATOM 1993 C C . GLY A 1 268 ? 7.459 17.324 0.798 1.00 89.69 268 GLY A C 1
ATOM 1994 O O . GLY A 1 268 ? 8.648 17.403 0.501 1.00 89.69 268 GLY A O 1
ATOM 1995 N N . LYS A 1 269 ? 6.846 16.135 0.889 1.00 92.19 269 LYS A N 1
ATOM 1996 C CA . LYS A 1 269 ? 7.532 14.859 0.641 1.00 92.19 269 LYS A CA 1
ATOM 1997 C C . LYS A 1 269 ? 7.418 14.464 -0.832 1.00 92.19 269 LYS A C 1
ATOM 1999 O O . LYS A 1 269 ? 6.314 14.390 -1.364 1.00 92.19 269 LYS A O 1
ATOM 2004 N N . ALA A 1 270 ? 8.550 14.178 -1.479 1.00 94.38 270 ALA A N 1
ATOM 2005 C CA . ALA A 1 270 ? 8.598 13.785 -2.891 1.00 94.38 270 ALA A CA 1
ATOM 2006 C C . ALA A 1 270 ? 7.762 12.525 -3.169 1.00 94.38 270 ALA A C 1
ATOM 2008 O O . ALA A 1 270 ? 7.872 11.537 -2.434 1.00 94.38 270 ALA A O 1
ATOM 2009 N N . TRP A 1 271 ? 6.968 12.522 -4.242 1.00 94.38 271 TRP A N 1
ATOM 2010 C CA . TRP A 1 271 ? 6.088 11.397 -4.581 1.00 94.38 271 TRP A CA 1
ATOM 2011 C C . TRP A 1 271 ? 6.847 10.088 -4.811 1.00 94.38 271 TRP A C 1
ATOM 2013 O O . TRP A 1 271 ? 6.452 9.053 -4.274 1.00 94.38 271 TRP A O 1
ATOM 2023 N N . ALA A 1 272 ? 7.987 10.146 -5.499 1.00 95.69 272 ALA A N 1
ATOM 2024 C CA . ALA A 1 272 ? 8.845 8.986 -5.749 1.00 95.69 272 ALA A CA 1
ATOM 2025 C C . ALA A 1 272 ? 9.441 8.343 -4.481 1.00 95.69 272 ALA A C 1
ATOM 2027 O O . ALA A 1 272 ? 9.933 7.211 -4.525 1.00 95.69 272 ALA A O 1
ATOM 2028 N N . SER A 1 273 ? 9.405 9.038 -3.336 1.00 94.69 273 SER A N 1
ATOM 2029 C CA . SER A 1 273 ? 9.915 8.513 -2.062 1.00 94.69 273 SER A CA 1
ATOM 2030 C C . SER A 1 273 ? 8.949 7.551 -1.361 1.00 94.69 273 SER A C 1
ATOM 2032 O O . SER A 1 273 ? 9.386 6.810 -0.474 1.00 94.69 273 SER A O 1
ATOM 2034 N N . TYR A 1 274 ? 7.664 7.558 -1.739 1.00 91.19 274 TYR A N 1
ATOM 2035 C CA . TYR A 1 274 ? 6.655 6.631 -1.220 1.00 91.19 274 TYR A CA 1
ATOM 2036 C C . TYR A 1 274 ? 6.879 5.217 -1.716 1.00 91.19 274 TYR A C 1
ATOM 2038 O O . TYR A 1 274 ? 6.661 4.298 -0.901 1.00 91.19 274 TYR A O 1
#

Radius of gyration: 34.33 Å; chains: 1; bounding box: 68×76×85 Å